Protein AF-A0A7S3E8A4-F1 (afdb_monomer_lite)

Secondary structure (DSSP, 8-state):
-HHHHHHHHT---PPPPSS-----TT------B-TTS-BHHHHHHHTTS--PPS---HHHHHHHHHHHHHHS--EEETTTTEEE---GGGS-GGGSPPTT--S--------PPTT---------S--SEEEEEE-TTS-EEEEETTSEEEEEETTEE-SS-SEE-GGGB--STT-SEEEEE--TTTTTS-EEEEEEEE-----GGGTTS--EEEEEEEEBPTTSSSB-TT--EEEE----SS-GGGG-TT-S--B-TTSS--EEEEEE-TTS-EEEEE-----SS--GGGGGGG-SS--TTEEEEE-TTSPBPTTSTT--S-TTSTGGGEEEE--S-----EE-TT-TT-EE-

Organism: NCBI:txid101924

pLDDT: mean 74.3, std 26.58, range [22.95, 98.81]

Sequence (353 aa):
RLHSLVHSAGVYLEEPEHDRIQHHPRGCLRRAYDRTGEPLAHRLIQEGLCFPTEEETDEDILKMHQMAKDQGRGCFHRETDQMIWETTTDMPESDRPSLENRAERPVLSPTWPTGFRTERWVLEPINRPVDFLFLPDGTLIVAENYGVVHSVANRRLRDAAFMDVSLMINTFHDRGLMSIAIPPDYSENPWVYFFLVFEHDTRPAAYEGEKSSRVMKVRIAPNGLHEQVGTRTTILGSLNGPGCDAFGPDSDCIGAEGKSHVGGALTFRSDGTMYVSVGDGAIAIISPVALRSQQFGVYNGKILLIDQEGRGLPTNPWFNGDVNSRNSKMYALGVRNVFKLKVNPDNEDHVYA

Foldseek 3Di:
DCQVVCVVQVHDDDDDDDDDPDDDPDPDPFWDAGPVRHTPVVVCVVLVNDDDDDDDDPVRVVVVSVVCVVVVDFTDDVVVRDTDDDDPVPDDPVPDDDPPPPPDPDPPDDDDDPPDDDDDQPAPPDGQWQEWDADPVRWIWTAHQLAFIWTADPSYTDPDTQEGPNVFAQNQAPFGWQYKDAFPCCVVFVKIKTKGWTDPDPDPVCSQAKTWMFIWIFHGDPVSRHTDPPRIDTLAAPDTDRFPVVVPFLDRTQILGQSDQQAFAWDYDNVQKIKTAGALNHHPDDDPSNCCLVDARYRHQFTFIAHPSNFADPPAPQCDPGRSGRSSGGNGGDHHHHRYKDQDPVHNNDIDD

Radius of gyration: 24.72 Å; chains: 1; bounding box: 54×73×47 Å

InterPro domains:
  IPR011041 Soluble quinoprotein glucose/sorbosone dehydrogenase, beta-propeller domain superfamily [SSF50952] (109-348)
  IPR011042 Six-bladed beta-propeller, TolB-like [G3DSA:2.120.10.30] (108-353)
  IPR012938 Glucose/Sorbosone dehydrogenase [PF07995] (127-347)

Structure (mmCIF, N/CA/C/O backbone):
data_AF-A0A7S3E8A4-F1
#
_entry.id   AF-A0A7S3E8A4-F1
#
loop_
_atom_site.group_PDB
_atom_site.id
_atom_site.type_symbol
_atom_site.label_atom_id
_atom_site.label_alt_id
_atom_site.label_comp_id
_atom_site.label_asym_id
_atom_site.label_entity_id
_atom_site.label_seq_id
_atom_site.pdbx_PDB_ins_code
_atom_site.Cartn_x
_atom_site.Cartn_y
_atom_site.Cartn_z
_atom_site.occupancy
_atom_site.B_iso_or_equiv
_atom_site.auth_seq_id
_atom_site.auth_comp_id
_atom_site.auth_asym_id
_atom_site.auth_atom_id
_atom_site.pdbx_PDB_model_num
ATOM 1 N N . ARG A 1 1 ? -19.097 24.027 1.706 1.00 34.59 1 ARG A N 1
ATOM 2 C CA . ARG A 1 1 ? -18.076 24.121 2.790 1.00 34.59 1 ARG A CA 1
ATOM 3 C C . ARG A 1 1 ? -17.264 25.414 2.700 1.00 34.59 1 ARG A C 1
ATOM 5 O O . ARG A 1 1 ? -17.143 26.062 3.729 1.00 34.59 1 ARG A O 1
ATOM 12 N N . LEU A 1 2 ? -16.813 25.847 1.509 1.00 29.52 2 LEU A N 1
ATOM 13 C CA . LEU A 1 2 ? -16.232 27.190 1.311 1.00 29.52 2 LEU A CA 1
ATOM 14 C C . LEU A 1 2 ? -17.147 28.299 1.873 1.00 29.52 2 LEU A C 1
ATOM 16 O O . LEU A 1 2 ? -16.728 29.076 2.719 1.00 29.52 2 LEU A O 1
ATOM 20 N N . HIS A 1 3 ? -18.434 28.274 1.518 1.00 28.67 3 HIS A N 1
ATOM 21 C CA . HIS A 1 3 ? -19.424 29.289 1.905 1.00 28.67 3 HIS A CA 1
ATOM 22 C C . HIS A 1 3 ? -19.640 29.465 3.429 1.00 28.67 3 HIS A C 1
ATOM 24 O O . HIS A 1 3 ? -19.993 30.555 3.870 1.00 28.67 3 HIS A O 1
ATOM 30 N N . SER A 1 4 ? -19.423 28.433 4.262 1.00 32.09 4 SER A N 1
ATOM 31 C CA . SER A 1 4 ? -19.607 28.543 5.725 1.00 32.09 4 SER A CA 1
ATOM 32 C C . SER A 1 4 ? -18.357 29.047 6.452 1.00 32.09 4 SER A C 1
ATOM 34 O O . SER A 1 4 ? -18.481 29.781 7.426 1.00 32.09 4 SER A O 1
ATOM 36 N N . LEU A 1 5 ? -17.163 28.692 5.963 1.00 33.72 5 LEU A N 1
ATOM 37 C CA . LEU A 1 5 ? -15.871 29.183 6.471 1.00 33.72 5 LEU A CA 1
ATOM 38 C C . LEU A 1 5 ? -15.648 30.663 6.120 1.00 33.72 5 LEU A C 1
ATOM 40 O O . LEU A 1 5 ? -15.172 31.450 6.940 1.00 33.72 5 LEU A O 1
ATOM 44 N N . VAL A 1 6 ? -16.077 31.045 4.920 1.00 31.77 6 VAL A N 1
ATOM 45 C CA . VAL A 1 6 ? -16.007 32.404 4.368 1.00 31.77 6 VAL A CA 1
ATOM 46 C C . VAL A 1 6 ? -16.882 33.382 5.184 1.00 31.77 6 VAL A C 1
ATOM 48 O O . VAL A 1 6 ? -16.425 34.469 5.543 1.00 31.77 6 VAL A O 1
ATOM 51 N N . HIS A 1 7 ? -18.051 32.938 5.668 1.00 29.55 7 HIS A N 1
ATOM 52 C CA . HIS A 1 7 ? -18.929 33.725 6.550 1.00 29.55 7 HIS A CA 1
ATOM 53 C C . HIS A 1 7 ? -18.380 33.971 7.968 1.00 29.55 7 HIS A C 1
ATOM 55 O O . HIS A 1 7 ? -18.580 35.060 8.507 1.00 29.55 7 HIS A O 1
ATOM 61 N N . SER A 1 8 ? -17.677 33.010 8.583 1.00 33.22 8 SER A N 1
ATOM 62 C CA . SER A 1 8 ? -17.064 33.210 9.912 1.00 33.22 8 SER A CA 1
ATOM 63 C C . SER A 1 8 ? -15.865 34.166 9.891 1.00 33.22 8 SER A C 1
ATOM 65 O O . SER A 1 8 ? -15.548 34.774 10.911 1.00 33.22 8 SER A O 1
ATOM 67 N N . ALA A 1 9 ? -15.224 34.327 8.728 1.00 31.48 9 ALA A N 1
ATOM 68 C CA . ALA A 1 9 ? -14.094 35.233 8.516 1.00 31.48 9 ALA A CA 1
ATOM 69 C C . ALA A 1 9 ? -14.509 36.628 7.994 1.00 31.48 9 ALA A C 1
ATOM 71 O O . ALA A 1 9 ? -13.689 37.546 7.990 1.00 31.48 9 ALA A O 1
ATOM 72 N N . GLY A 1 10 ? -15.778 36.818 7.605 1.00 26.55 10 GLY A N 1
ATOM 73 C CA . GLY A 1 10 ? -16.309 38.094 7.109 1.00 26.55 10 GLY A CA 1
ATOM 74 C C . GLY A 1 10 ? -15.981 38.412 5.644 1.00 26.55 10 GLY A C 1
ATOM 75 O O . GLY A 1 10 ? -15.963 39.584 5.281 1.00 26.55 10 GLY A O 1
ATOM 76 N N . VAL A 1 11 ? -15.724 37.396 4.817 1.00 30.17 11 VAL A N 1
ATOM 77 C CA . VAL A 1 11 ? -15.456 37.516 3.369 1.00 30.17 11 VAL A CA 1
ATOM 78 C C . VAL A 1 11 ? -16.615 36.843 2.606 1.00 30.17 11 VAL A C 1
ATOM 80 O O . VAL A 1 11 ? -17.343 36.068 3.216 1.00 30.17 11 VAL A O 1
ATOM 83 N N . TYR A 1 12 ? -16.840 37.136 1.319 1.00 26.16 12 TYR A N 1
ATOM 84 C CA . TYR A 1 12 ? -17.895 36.530 0.476 1.00 26.16 12 TYR A CA 1
ATOM 85 C C . TYR A 1 12 ? -17.320 36.074 -0.875 1.00 26.16 12 TYR A C 1
ATOM 87 O O . TYR A 1 12 ? -16.465 36.766 -1.419 1.00 26.16 12 TYR A O 1
ATOM 95 N N . LEU A 1 13 ? -17.793 34.942 -1.415 1.00 28.89 13 LEU A N 1
ATOM 96 C CA . LEU A 1 13 ? -17.504 34.456 -2.776 1.00 28.89 13 LEU A CA 1
ATOM 97 C C . LEU A 1 13 ? -18.782 33.845 -3.384 1.00 28.89 13 LEU A C 1
ATOM 99 O O . LEU A 1 13 ? -19.400 33.006 -2.733 1.00 28.89 13 LEU A O 1
ATOM 103 N N . GLU A 1 14 ? -19.170 34.265 -4.594 1.00 27.41 14 GLU A N 1
ATOM 104 C CA . GLU A 1 14 ? -20.304 33.715 -5.365 1.00 27.41 14 GLU A CA 1
ATOM 105 C C . GLU A 1 14 ? -19.984 32.324 -5.956 1.00 27.41 14 GLU A C 1
ATOM 107 O O . GLU A 1 14 ? -18.872 32.085 -6.429 1.00 27.41 14 GLU A O 1
ATOM 112 N N . GLU A 1 15 ? -20.961 31.409 -5.961 1.00 26.56 15 GLU A N 1
ATOM 113 C CA . GLU A 1 15 ? -20.897 30.133 -6.700 1.00 26.56 15 GLU A CA 1
ATOM 114 C C . GLU A 1 15 ? -21.491 30.285 -8.115 1.00 26.56 15 GLU A C 1
ATOM 116 O O . GLU A 1 15 ? -22.560 30.886 -8.240 1.00 26.56 15 GLU A O 1
ATOM 121 N N . PRO A 1 16 ? -20.914 29.663 -9.167 1.00 30.67 16 PRO A N 1
ATOM 122 C CA . PRO A 1 16 ? -21.619 29.448 -10.423 1.00 30.67 16 PRO A CA 1
ATOM 123 C C . PRO A 1 16 ? -22.129 28.007 -10.578 1.00 30.67 16 PRO A C 1
ATOM 125 O O . PRO A 1 16 ? -21.447 27.027 -10.272 1.00 30.67 16 PRO A O 1
ATOM 128 N N . GLU A 1 17 ? -23.347 27.910 -11.109 1.00 25.38 17 GLU A N 1
ATOM 129 C CA . GLU A 1 17 ? -23.959 26.694 -11.640 1.00 25.38 17 GLU A CA 1
ATOM 130 C C . GLU A 1 17 ? -23.203 26.147 -12.871 1.00 25.38 17 GLU A C 1
ATOM 132 O O . GLU A 1 17 ? -22.365 26.815 -13.473 1.00 25.38 17 GLU A O 1
ATOM 137 N N . HIS A 1 18 ? -23.511 24.890 -13.198 1.00 27.52 18 HIS A N 1
ATOM 138 C CA . HIS A 1 18 ? -22.941 24.030 -14.236 1.00 27.52 18 HIS A CA 1
ATOM 139 C C . HIS A 1 18 ? -22.553 24.706 -15.569 1.00 27.52 18 HIS A C 1
ATOM 141 O O . HIS A 1 18 ? -23.247 25.574 -16.086 1.00 27.52 18 HIS A O 1
ATOM 147 N N . ASP A 1 19 ? -21.493 24.154 -16.171 1.00 27.53 19 ASP A N 1
ATOM 148 C CA . ASP A 1 19 ? -21.112 24.274 -17.582 1.00 27.53 19 ASP A CA 1
ATOM 149 C C . ASP A 1 19 ? -20.857 25.688 -18.118 1.00 27.53 19 ASP A C 1
ATOM 151 O O . ASP A 1 19 ? -21.665 26.264 -18.844 1.00 27.53 19 ASP A O 1
ATOM 155 N N . ARG A 1 20 ? -19.642 26.188 -17.845 1.00 23.17 20 ARG A N 1
ATOM 156 C CA . ARG A 1 20 ? -18.720 26.860 -18.790 1.00 23.17 20 ARG A CA 1
ATOM 157 C C . ARG A 1 20 ? -17.616 27.559 -17.995 1.00 23.17 20 ARG A C 1
ATOM 159 O O . ARG A 1 20 ? -17.754 28.713 -17.609 1.00 23.17 20 ARG A O 1
ATOM 166 N N . ILE A 1 21 ? -16.455 26.915 -17.865 1.00 27.78 21 ILE A N 1
ATOM 167 C CA . ILE A 1 21 ? -15.201 27.675 -17.779 1.00 27.78 21 ILE A CA 1
ATOM 168 C C . ILE A 1 21 ? -14.943 28.191 -19.200 1.00 27.78 21 ILE A C 1
ATOM 170 O O . ILE A 1 21 ? -14.229 27.578 -19.990 1.00 27.78 21 ILE A O 1
ATOM 174 N N . GLN A 1 22 ? -15.636 29.266 -19.579 1.00 22.95 22 GLN A N 1
ATOM 175 C CA . GLN A 1 22 ? -15.267 30.047 -20.752 1.00 22.95 22 GLN A CA 1
ATOM 176 C C . GLN A 1 22 ? -14.189 31.040 -20.332 1.00 22.95 22 GLN A C 1
ATOM 178 O O . GLN A 1 22 ? -14.371 31.835 -19.415 1.00 22.95 22 GLN A O 1
ATOM 183 N N . HIS A 1 23 ? -13.055 30.963 -21.020 1.00 32.31 23 HIS A N 1
ATOM 184 C CA . HIS A 1 23 ? -11.969 31.927 -20.961 1.00 32.31 23 HIS A CA 1
ATOM 185 C C . HIS A 1 23 ? -12.477 33.385 -21.022 1.00 32.31 23 HIS A C 1
ATOM 187 O O . HIS A 1 23 ? -12.986 33.818 -22.054 1.00 32.31 23 HIS A O 1
ATOM 193 N N . HIS A 1 24 ? -12.262 34.154 -19.946 1.00 26.47 24 HIS A N 1
ATOM 194 C CA . HIS A 1 24 ? -12.104 35.616 -19.961 1.00 26.47 24 HIS A CA 1
ATOM 195 C C . HIS A 1 24 ? -11.109 36.027 -18.839 1.00 26.47 24 HIS A C 1
ATOM 197 O O . HIS A 1 24 ? -11.116 35.416 -17.769 1.00 26.4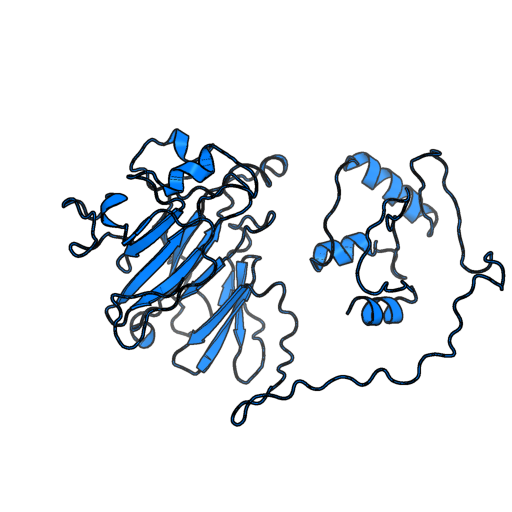7 24 HIS A O 1
ATOM 203 N N . PRO A 1 25 ? -10.184 36.988 -19.057 1.00 27.17 25 PRO A N 1
ATOM 204 C CA . PRO A 1 25 ? -8.767 36.791 -18.721 1.00 27.17 25 PRO A CA 1
ATOM 205 C C . PRO A 1 25 ? -8.289 37.049 -17.285 1.00 27.17 25 PRO A C 1
ATOM 207 O O . PRO A 1 25 ? -7.079 37.056 -17.093 1.00 27.17 25 PRO A O 1
ATOM 210 N N . ARG A 1 26 ? -9.135 37.282 -16.274 1.00 28.42 26 ARG A N 1
ATOM 211 C CA . ARG A 1 26 ? -8.633 37.535 -14.897 1.00 28.42 26 ARG A CA 1
ATOM 212 C C . ARG A 1 26 ? -9.480 36.928 -13.774 1.00 28.42 26 ARG A C 1
ATOM 214 O O . ARG A 1 26 ? -9.571 37.481 -12.685 1.00 28.42 26 ARG A O 1
ATOM 221 N N . GLY A 1 27 ? -10.051 35.750 -14.011 1.00 28.20 27 GLY A N 1
ATOM 222 C CA . GLY A 1 27 ? -10.676 34.918 -12.977 1.00 28.20 27 GLY A CA 1
ATOM 223 C C . GLY A 1 27 ? -9.668 34.167 -12.095 1.00 28.20 27 GLY A C 1
ATOM 224 O O . GLY A 1 27 ? -9.696 32.941 -12.061 1.00 28.20 27 GLY A O 1
ATOM 225 N N . CYS A 1 28 ? -8.794 34.885 -11.381 1.00 27.52 28 CYS A N 1
ATOM 226 C CA . CYS A 1 28 ? -7.945 34.319 -10.325 1.00 27.52 28 CYS A CA 1
ATOM 227 C C . CYS A 1 28 ? -8.215 35.044 -9.001 1.00 27.52 28 CYS A C 1
ATOM 229 O O . CYS A 1 28 ? -8.093 36.265 -8.931 1.00 27.52 28 CYS A O 1
ATOM 231 N N . LEU A 1 29 ? -8.515 34.302 -7.931 1.00 31.83 29 LEU A N 1
ATOM 232 C CA . LEU A 1 29 ? -8.553 34.847 -6.570 1.00 31.83 29 LEU A CA 1
ATOM 233 C C . LEU A 1 29 ? -7.125 35.213 -6.151 1.00 31.83 29 LEU A C 1
ATOM 235 O O . LEU A 1 29 ? -6.352 34.357 -5.721 1.00 31.83 29 LEU A O 1
ATOM 239 N N . ARG A 1 30 ? -6.737 36.481 -6.293 1.00 31.95 30 ARG A N 1
ATOM 240 C CA . ARG A 1 30 ? -5.439 36.952 -5.800 1.00 31.95 30 ARG A CA 1
ATOM 241 C C . ARG A 1 30 ? -5.596 37.566 -4.409 1.00 31.95 30 ARG A C 1
ATOM 243 O O . ARG A 1 30 ? -5.931 38.730 -4.269 1.00 31.95 30 ARG A O 1
ATOM 250 N N . ARG A 1 31 ? -5.278 36.724 -3.414 1.00 43.84 31 ARG A N 1
ATOM 251 C CA . ARG A 1 31 ? -4.886 37.028 -2.020 1.00 43.84 31 ARG A CA 1
ATOM 252 C C . ARG A 1 31 ? -5.958 37.708 -1.145 1.00 43.84 31 ARG A C 1
ATOM 254 O O . ARG A 1 31 ? -6.062 38.923 -1.088 1.00 43.84 31 ARG A O 1
ATOM 261 N N . ALA A 1 32 ? -6.682 36.891 -0.375 1.00 37.12 32 ALA A N 1
ATO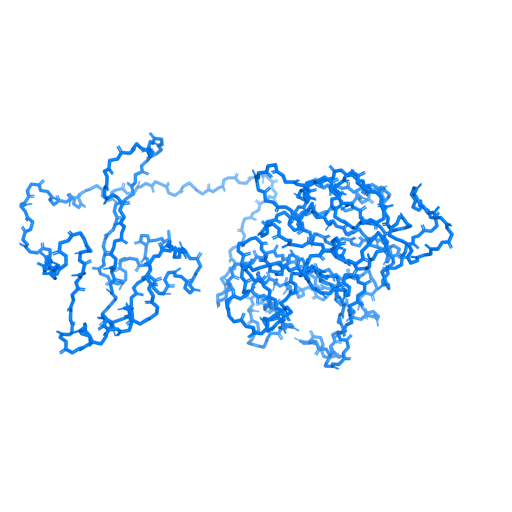M 262 C CA . ALA A 1 32 ? -7.489 37.319 0.773 1.00 37.12 32 ALA A CA 1
ATOM 263 C C . ALA A 1 32 ? -6.758 36.980 2.086 1.00 37.12 32 ALA A C 1
ATOM 265 O O . ALA A 1 32 ? -6.058 35.970 2.145 1.00 37.12 32 ALA A O 1
ATOM 266 N N . TYR A 1 33 ? -6.937 37.790 3.131 1.00 42.62 33 TYR A N 1
ATOM 267 C CA . TYR A 1 33 ? -6.340 37.609 4.463 1.00 42.62 33 TYR A CA 1
ATOM 268 C C . TYR A 1 33 ? -7.446 37.601 5.520 1.00 42.62 33 TYR A C 1
ATOM 270 O O . TYR A 1 33 ? -8.473 38.260 5.340 1.00 42.62 33 TYR A O 1
ATOM 278 N N . ASP A 1 34 ? -7.262 36.860 6.611 1.00 39.16 34 ASP A N 1
ATOM 279 C CA . ASP A 1 34 ? -8.205 36.897 7.728 1.00 39.16 34 ASP A CA 1
ATOM 280 C C . ASP A 1 34 ? -7.895 38.031 8.727 1.00 39.16 34 ASP A C 1
ATOM 282 O O . ASP A 1 34 ? -6.899 38.750 8.618 1.00 39.16 34 ASP A O 1
ATOM 286 N N . ARG A 1 35 ? -8.773 38.219 9.721 1.00 34.44 35 ARG A N 1
ATOM 287 C CA . ARG A 1 35 ? -8.666 39.301 10.721 1.00 34.44 35 ARG A CA 1
ATOM 288 C C . ARG A 1 35 ? -7.433 39.203 11.628 1.00 34.44 35 ARG A C 1
ATOM 290 O O . ARG A 1 35 ? -7.172 40.148 12.367 1.00 34.44 35 ARG A O 1
ATOM 297 N N . THR A 1 36 ? -6.715 38.082 11.599 1.00 38.38 36 THR A N 1
ATOM 298 C CA . THR A 1 36 ? -5.471 37.870 12.351 1.00 38.38 36 THR A CA 1
ATOM 299 C C . THR A 1 36 ? -4.224 38.159 11.513 1.00 38.38 36 THR A C 1
ATOM 301 O O . THR A 1 36 ? -3.117 38.137 12.041 1.00 38.38 36 THR A O 1
ATOM 304 N N . GLY A 1 37 ? -4.407 38.510 10.234 1.00 36.38 37 GLY A N 1
ATOM 305 C CA . GLY A 1 37 ? -3.331 38.844 9.303 1.00 36.38 37 GLY A CA 1
ATOM 306 C C . GLY A 1 37 ? -2.757 37.637 8.561 1.00 36.38 37 GLY A C 1
ATOM 307 O O . GLY A 1 37 ? -1.808 37.802 7.798 1.00 36.38 37 GLY A O 1
ATOM 308 N N . GLU A 1 38 ? -3.330 36.445 8.741 1.00 42.84 38 GLU A N 1
ATOM 309 C CA . GLU A 1 38 ? -2.898 35.234 8.042 1.00 42.84 38 GLU A CA 1
ATOM 310 C C . GLU A 1 38 ? -3.500 35.169 6.626 1.00 42.84 38 GLU A C 1
ATOM 312 O O . GLU A 1 38 ? -4.701 35.429 6.452 1.00 42.84 38 GLU A O 1
ATOM 317 N N . PRO A 1 39 ? -2.713 34.826 5.584 1.00 45.50 39 PRO A N 1
ATOM 318 C CA . PRO A 1 39 ? -3.240 34.687 4.235 1.00 45.50 39 PRO A CA 1
ATOM 319 C C . PRO A 1 39 ? -4.225 33.519 4.176 1.00 45.50 39 PRO A C 1
ATOM 321 O O . PRO A 1 39 ? -3.881 32.373 4.471 1.00 45.50 39 PRO A O 1
ATOM 324 N N . LEU A 1 40 ? -5.442 33.784 3.702 1.00 46.03 40 LEU A N 1
ATOM 325 C CA . LEU A 1 40 ? -6.471 32.768 3.496 1.00 46.03 40 LEU A CA 1
ATOM 326 C C . LEU A 1 40 ? -5.962 31.677 2.547 1.00 46.03 40 LEU A C 1
ATOM 328 O O . LEU A 1 40 ? -6.253 30.513 2.761 1.00 46.03 40 LEU A O 1
ATOM 332 N N . ALA A 1 41 ? -5.128 32.030 1.564 1.00 43.00 41 ALA A N 1
ATOM 333 C CA . ALA A 1 41 ? -4.460 31.067 0.689 1.00 43.00 41 ALA A CA 1
ATOM 334 C C . ALA A 1 41 ? -3.546 30.098 1.458 1.00 43.00 41 ALA A C 1
ATOM 336 O O . ALA A 1 41 ? -3.545 28.911 1.161 1.00 43.00 41 ALA A O 1
ATOM 337 N N . HIS A 1 42 ? -2.821 30.569 2.476 1.00 44.28 42 HIS A N 1
ATOM 338 C CA . HIS A 1 42 ? -1.921 29.734 3.273 1.00 44.28 42 HIS A CA 1
ATOM 339 C C . HIS A 1 42 ? -2.714 28.735 4.121 1.00 44.28 42 HIS A C 1
ATOM 341 O O . HIS A 1 42 ? -2.399 27.547 4.132 1.00 44.28 42 HIS A O 1
ATOM 347 N N . ARG A 1 43 ? -3.811 29.189 4.743 1.00 46.47 43 ARG A N 1
ATOM 348 C CA . ARG A 1 43 ? -4.742 28.286 5.431 1.00 46.47 43 ARG A CA 1
ATOM 349 C C . ARG A 1 43 ? -5.441 27.328 4.477 1.00 46.47 43 ARG A C 1
ATOM 351 O O . ARG A 1 43 ? -5.526 26.149 4.769 1.00 46.47 43 ARG A O 1
ATOM 358 N N . LEU A 1 44 ? -5.905 27.793 3.322 1.00 40.44 44 LEU A N 1
ATOM 359 C CA . LEU A 1 44 ? -6.558 26.935 2.332 1.00 40.44 44 LEU A CA 1
ATOM 360 C C . LEU A 1 44 ? -5.592 25.902 1.732 1.00 40.44 44 LEU A C 1
ATOM 362 O O . LEU A 1 44 ? -6.032 24.807 1.403 1.00 40.44 44 LEU A O 1
ATOM 366 N N . ILE A 1 45 ? -4.296 26.209 1.631 1.00 41.47 45 ILE A N 1
ATOM 367 C CA . ILE A 1 45 ? -3.249 25.256 1.232 1.00 41.47 45 ILE A CA 1
ATOM 368 C C . ILE A 1 45 ? -2.952 24.259 2.366 1.00 41.47 45 ILE A C 1
ATOM 370 O O . ILE A 1 45 ? -2.903 23.060 2.108 1.00 41.47 45 ILE A O 1
ATOM 374 N N . GLN A 1 46 ? -2.824 24.712 3.621 1.00 42.62 46 GLN A N 1
ATOM 375 C CA . GLN A 1 46 ? -2.626 23.826 4.784 1.00 42.62 46 GLN A CA 1
ATOM 376 C C . GLN A 1 46 ? -3.810 22.874 5.013 1.00 42.62 46 GLN A C 1
ATOM 378 O O . GLN A 1 46 ? -3.620 21.711 5.355 1.00 42.62 46 GLN A O 1
ATOM 383 N N . GLU A 1 47 ? -5.027 23.353 4.767 1.00 41.81 47 GLU A N 1
ATOM 384 C CA . GLU A 1 47 ? -6.269 22.578 4.857 1.00 41.81 47 GLU A CA 1
ATOM 385 C C . GLU A 1 47 ? -6.544 21.764 3.570 1.00 41.81 47 GLU A C 1
ATOM 387 O O . GLU A 1 47 ? -7.572 21.096 3.459 1.00 41.81 47 GLU A O 1
ATOM 392 N N . GLY A 1 48 ? -5.643 21.813 2.575 1.00 31.64 48 GLY A N 1
ATOM 393 C CA . GLY A 1 48 ? -5.695 20.996 1.355 1.00 31.64 48 GLY A CA 1
ATOM 394 C C . GLY A 1 48 ? -6.813 21.359 0.371 1.00 31.64 48 GLY A C 1
ATOM 395 O O . GLY A 1 48 ? -7.203 20.540 -0.460 1.00 31.64 48 GLY A O 1
ATOM 396 N N . LEU A 1 49 ? -7.356 22.570 0.474 1.00 34.97 49 LEU A N 1
ATOM 397 C CA . LEU A 1 49 ? -8.488 23.066 -0.311 1.00 34.97 49 LEU A CA 1
ATOM 398 C C . LEU A 1 49 ? -8.059 23.832 -1.573 1.00 34.97 49 LEU A C 1
ATOM 400 O O . LEU A 1 49 ? -8.897 24.056 -2.447 1.00 34.97 49 LEU A O 1
ATOM 404 N N . CYS A 1 50 ? -6.786 24.231 -1.683 1.00 32.72 50 CYS A N 1
ATOM 405 C CA . CYS A 1 50 ? -6.183 24.867 -2.863 1.00 32.72 50 CYS A CA 1
ATOM 406 C C . CYS A 1 50 ? -4.705 24.446 -3.028 1.00 32.72 50 CYS A C 1
ATOM 408 O O . CYS A 1 50 ? -4.074 24.031 -2.059 1.00 32.72 50 CYS A O 1
ATOM 410 N N . PHE A 1 51 ? -4.138 24.617 -4.230 1.00 30.94 51 PHE A N 1
ATOM 411 C CA . PHE A 1 51 ? -2.717 24.374 -4.536 1.00 30.94 51 PHE A CA 1
ATOM 412 C C . PHE A 1 51 ? -2.068 25.637 -5.129 1.00 30.94 51 PHE A C 1
ATOM 414 O O . PHE A 1 51 ? -2.751 26.364 -5.858 1.00 30.94 51 PHE A O 1
ATOM 421 N N . PRO A 1 52 ? -0.783 25.926 -4.842 1.00 32.91 52 PRO A N 1
ATOM 422 C CA . PRO A 1 52 ? -0.098 27.063 -5.444 1.00 32.91 52 PRO A CA 1
ATOM 423 C C . PRO A 1 52 ? 0.137 26.814 -6.939 1.00 32.91 52 PRO A C 1
ATOM 425 O O . PRO A 1 52 ? 0.591 25.746 -7.340 1.00 32.91 52 PRO A O 1
ATOM 428 N N . THR A 1 53 ? -0.167 27.809 -7.768 1.00 34.19 53 THR A N 1
ATOM 429 C CA . THR A 1 53 ? 0.234 27.837 -9.179 1.00 34.19 53 THR A CA 1
ATOM 430 C C . THR A 1 53 ? 1.537 28.628 -9.267 1.00 34.19 53 THR A C 1
ATOM 432 O O . THR A 1 53 ? 1.549 29.789 -8.859 1.00 34.19 53 THR A O 1
ATOM 435 N N . GLU A 1 54 ? 2.619 27.993 -9.716 1.00 34.53 54 GLU A N 1
ATOM 436 C CA . GLU A 1 54 ? 3.986 28.540 -9.761 1.00 34.53 54 GLU A CA 1
ATOM 437 C C . GLU A 1 54 ? 4.085 29.963 -10.343 1.00 34.53 54 GLU A C 1
ATOM 439 O O . GLU A 1 54 ? 3.377 30.271 -11.299 1.00 34.53 54 GLU A O 1
ATOM 444 N N . GLU A 1 55 ? 4.984 30.788 -9.771 1.00 37.59 55 GLU A N 1
ATOM 445 C CA . GLU A 1 55 ? 5.823 31.815 -10.446 1.00 37.59 55 GLU A CA 1
ATOM 446 C C . GLU A 1 55 ? 6.491 32.844 -9.496 1.00 37.59 55 GLU A C 1
ATOM 448 O O . GLU A 1 55 ? 7.059 33.833 -9.958 1.00 37.59 55 GLU A O 1
ATOM 453 N N . GLU A 1 56 ? 6.449 32.675 -8.176 1.00 42.97 56 GLU A N 1
ATOM 454 C CA . GLU A 1 56 ? 7.016 33.661 -7.240 1.00 42.97 56 GLU A CA 1
ATOM 455 C C . GLU A 1 56 ? 8.117 33.011 -6.398 1.00 42.97 56 GLU A C 1
ATOM 457 O O . GLU A 1 56 ? 7.930 31.909 -5.883 1.00 42.97 56 GLU A O 1
ATOM 462 N N . THR A 1 57 ? 9.282 33.661 -6.289 1.00 42.09 57 THR A N 1
ATOM 463 C CA . THR A 1 57 ? 10.376 33.149 -5.452 1.00 42.09 57 THR A CA 1
ATOM 464 C C . THR A 1 57 ? 10.071 33.395 -3.974 1.00 42.09 57 THR A C 1
ATOM 466 O O . THR A 1 57 ? 9.399 34.369 -3.622 1.00 42.09 57 THR A O 1
ATOM 469 N N . ASP A 1 58 ? 10.594 32.547 -3.086 1.00 44.00 58 ASP A N 1
ATOM 470 C CA . ASP A 1 58 ? 10.417 32.704 -1.634 1.00 44.00 58 ASP A CA 1
ATOM 471 C C . ASP A 1 58 ? 10.881 34.088 -1.128 1.00 44.00 58 ASP A C 1
ATOM 473 O O . ASP A 1 58 ? 10.322 34.628 -0.172 1.00 44.00 58 ASP A O 1
ATOM 477 N N . GLU A 1 59 ? 11.862 34.707 -1.794 1.00 42.91 59 GLU A N 1
ATOM 478 C CA . GLU A 1 59 ? 12.372 36.041 -1.455 1.00 42.91 59 GLU A CA 1
ATOM 479 C C . GLU A 1 59 ? 11.369 37.163 -1.786 1.00 42.91 59 GLU A C 1
ATOM 481 O O . GLU A 1 59 ? 11.202 38.106 -1.002 1.00 42.91 59 GLU A O 1
ATOM 486 N N . ASP A 1 60 ? 10.644 37.037 -2.901 1.00 43.53 60 ASP A N 1
ATOM 487 C CA . ASP A 1 60 ? 9.590 37.977 -3.298 1.00 43.53 60 ASP A CA 1
ATOM 488 C C . ASP A 1 60 ?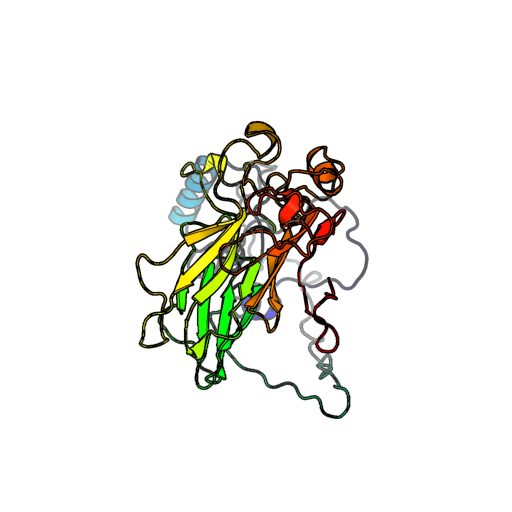 8.388 37.877 -2.350 1.00 43.53 60 ASP A C 1
ATOM 490 O O . ASP A 1 60 ? 7.852 38.890 -1.888 1.00 43.53 60 ASP A O 1
ATOM 494 N N . ILE A 1 61 ? 8.026 36.649 -1.968 1.00 46.28 61 ILE A N 1
ATOM 495 C CA . ILE A 1 61 ? 6.960 36.368 -1.000 1.00 46.28 61 ILE A CA 1
ATOM 496 C C . ILE A 1 61 ? 7.298 36.984 0.367 1.00 46.28 61 ILE A C 1
ATOM 498 O O . ILE A 1 61 ? 6.445 37.638 0.975 1.00 46.28 61 ILE A O 1
ATOM 502 N N . LEU A 1 62 ? 8.545 36.850 0.837 1.00 45.41 62 LEU A N 1
ATOM 503 C CA . LEU A 1 62 ? 8.980 37.419 2.116 1.00 45.41 62 LEU A CA 1
ATOM 504 C C . LEU A 1 62 ? 9.012 38.957 2.125 1.00 45.41 62 LEU A C 1
ATOM 506 O O . LEU A 1 62 ? 8.600 39.560 3.119 1.00 45.41 62 LEU A O 1
ATOM 510 N N . LYS A 1 63 ? 9.454 39.611 1.042 1.00 45.75 63 LYS A N 1
ATOM 511 C CA . LYS A 1 63 ? 9.438 41.086 0.939 1.00 45.75 63 LYS A CA 1
ATOM 512 C C . LYS A 1 63 ? 8.018 41.646 0.983 1.00 45.75 63 LYS A C 1
ATOM 514 O O . LYS A 1 63 ? 7.751 42.592 1.724 1.00 45.75 63 LYS A O 1
ATOM 519 N N . MET A 1 64 ? 7.093 41.034 0.245 1.00 43.91 64 MET A N 1
ATOM 520 C CA . MET A 1 64 ? 5.687 41.451 0.223 1.00 43.91 64 MET A CA 1
ATOM 521 C C . MET A 1 64 ? 4.990 41.198 1.568 1.00 43.91 64 MET A C 1
ATOM 523 O O . MET A 1 64 ? 4.173 42.011 2.002 1.00 43.91 64 MET A O 1
ATOM 527 N N . HIS A 1 65 ? 5.357 40.112 2.260 1.00 43.72 65 HIS A N 1
ATOM 528 C CA . HIS A 1 65 ? 4.902 39.799 3.619 1.00 43.72 65 HIS A CA 1
ATOM 529 C C . HIS A 1 65 ? 5.355 40.844 4.643 1.00 43.72 65 HIS A C 1
ATOM 531 O O . HIS A 1 65 ? 4.558 41.282 5.472 1.00 43.72 65 HIS A O 1
ATOM 537 N N . GLN A 1 66 ? 6.615 41.284 4.573 1.00 42.88 66 GLN A N 1
ATOM 538 C CA . GLN A 1 66 ? 7.151 42.287 5.495 1.00 42.88 66 GLN A CA 1
ATOM 539 C C . GLN A 1 66 ? 6.497 43.663 5.288 1.00 42.88 66 GLN A C 1
ATOM 541 O O . GLN A 1 66 ? 6.104 44.307 6.256 1.00 42.88 66 GLN A O 1
ATOM 546 N N . MET A 1 67 ? 6.275 44.078 4.037 1.00 42.09 67 MET A N 1
ATOM 547 C CA . MET A 1 67 ? 5.623 45.359 3.731 1.00 42.09 67 MET A CA 1
ATOM 548 C C . MET A 1 67 ? 4.148 45.401 4.162 1.00 42.09 67 MET A C 1
ATOM 550 O O . MET A 1 67 ? 3.681 46.425 4.662 1.00 42.09 67 MET A O 1
ATOM 554 N N . ALA A 1 68 ? 3.413 44.293 4.015 1.00 39.16 68 ALA A N 1
ATOM 555 C CA . ALA A 1 68 ? 2.032 44.191 4.487 1.00 39.16 68 ALA A CA 1
ATOM 556 C C . ALA A 1 68 ? 1.942 44.183 6.025 1.00 39.16 68 ALA A C 1
ATOM 558 O O . ALA A 1 68 ? 1.017 44.773 6.588 1.00 39.16 68 ALA A O 1
ATOM 559 N N . LYS A 1 69 ? 2.919 43.573 6.715 1.00 38.34 69 LYS A N 1
ATOM 560 C CA . LYS A 1 69 ? 3.033 43.610 8.184 1.00 38.34 69 LYS A CA 1
ATOM 561 C C . LYS A 1 69 ? 3.280 45.015 8.720 1.00 38.34 69 LYS A C 1
ATOM 563 O O . LYS A 1 69 ? 2.645 45.398 9.699 1.00 38.34 69 LYS A O 1
ATOM 568 N N . ASP A 1 70 ? 4.140 45.786 8.064 1.00 40.59 70 ASP A N 1
ATOM 569 C CA . ASP A 1 70 ? 4.475 47.143 8.503 1.00 40.59 70 ASP A CA 1
ATOM 570 C C . ASP A 1 70 ? 3.288 48.123 8.356 1.00 40.59 70 ASP A C 1
ATOM 572 O O . ASP A 1 70 ? 3.243 49.145 9.039 1.00 40.59 70 ASP A O 1
ATOM 576 N N . GLN A 1 71 ? 2.300 47.812 7.501 1.00 38.91 71 GLN A N 1
ATOM 577 C CA . GLN A 1 71 ? 1.161 48.696 7.182 1.00 38.91 71 GLN A CA 1
ATOM 578 C C . GLN A 1 71 ? -0.215 48.145 7.600 1.00 38.91 71 GLN A C 1
ATOM 580 O O . GLN A 1 71 ? -1.219 48.859 7.558 1.00 38.91 71 GLN A O 1
ATOM 585 N N . GLY A 1 72 ? -0.279 46.883 8.025 1.00 30.83 72 GLY A N 1
ATOM 586 C CA . GLY A 1 72 ? -1.451 46.247 8.626 1.00 30.83 72 GLY A CA 1
ATOM 587 C C . GLY A 1 72 ? -2.603 45.879 7.680 1.00 30.83 72 GLY A C 1
ATOM 588 O O . GLY A 1 72 ? -3.595 45.351 8.184 1.00 30.83 72 GLY A O 1
ATOM 589 N N . ARG A 1 73 ? -2.527 46.160 6.360 1.00 35.75 73 ARG A N 1
ATOM 590 C CA . ARG A 1 73 ? -3.531 45.841 5.301 1.00 35.75 73 ARG A CA 1
ATOM 591 C C . ARG A 1 73 ? -2.892 45.851 3.885 1.00 35.75 73 ARG A C 1
ATOM 593 O O . ARG A 1 73 ? -1.898 46.546 3.709 1.00 35.75 73 ARG A O 1
ATOM 600 N N . GLY A 1 74 ? -3.480 45.178 2.871 1.00 32.75 74 GLY A N 1
ATOM 601 C CA . GLY A 1 74 ? -3.166 45.390 1.430 1.00 32.75 74 GLY A CA 1
ATOM 602 C C . GLY A 1 74 ? -3.388 44.196 0.466 1.00 32.75 74 GLY A C 1
ATOM 603 O O . GLY A 1 74 ? -3.380 43.048 0.900 1.00 32.75 74 GLY A O 1
ATOM 604 N N . CYS A 1 75 ? -3.562 44.469 -0.842 1.00 34.44 75 CYS A N 1
ATOM 605 C CA . CYS A 1 75 ? -3.541 43.499 -1.961 1.00 34.44 75 CYS A CA 1
ATOM 606 C C . CYS A 1 75 ? -2.567 43.987 -3.059 1.00 34.44 75 CYS A C 1
ATOM 608 O O . CYS A 1 75 ? -2.447 45.191 -3.280 1.00 34.44 75 CYS A O 1
ATOM 610 N N . PHE A 1 76 ? -1.870 43.078 -3.755 1.00 34.22 76 PHE A N 1
ATOM 611 C CA . PHE A 1 76 ? -0.863 43.431 -4.772 1.00 34.22 76 PHE A CA 1
ATOM 612 C C . PHE A 1 76 ? -1.254 42.943 -6.169 1.00 34.22 76 PHE A C 1
ATOM 614 O O . PHE A 1 76 ? -1.633 41.781 -6.343 1.00 34.22 76 PHE A O 1
ATOM 621 N N . HIS A 1 77 ? -1.102 43.811 -7.172 1.00 35.41 77 HIS A N 1
ATOM 622 C CA . HIS A 1 77 ? -1.433 43.521 -8.563 1.00 35.41 77 HIS A CA 1
ATOM 623 C C . HIS A 1 77 ? -0.171 43.502 -9.443 1.00 35.41 77 HIS A C 1
ATOM 625 O O . HIS A 1 77 ? 0.390 44.539 -9.784 1.00 35.41 77 HIS A O 1
ATOM 631 N N . ARG A 1 78 ? 0.261 42.300 -9.851 1.00 34.75 78 ARG A N 1
ATOM 632 C CA . ARG A 1 78 ? 1.543 42.082 -10.553 1.00 34.75 78 ARG A CA 1
ATOM 633 C C . ARG A 1 78 ? 1.649 42.737 -11.936 1.00 34.75 78 ARG A C 1
ATOM 635 O O . ARG A 1 78 ? 2.748 43.067 -12.347 1.00 34.75 78 ARG A O 1
ATOM 642 N N . GLU A 1 79 ? 0.552 42.949 -12.666 1.00 36.19 79 GLU A N 1
ATOM 643 C CA . GLU A 1 79 ? 0.656 43.517 -14.028 1.00 36.19 79 GLU A CA 1
ATOM 644 C C . GLU A 1 79 ? 1.007 45.013 -14.058 1.00 36.19 79 GLU A C 1
ATOM 646 O O . GLU A 1 79 ? 1.413 45.520 -15.099 1.00 36.19 79 GLU A O 1
ATOM 651 N N . THR A 1 80 ? 0.838 45.732 -12.947 1.00 41.47 80 THR A N 1
ATOM 652 C CA . THR A 1 80 ? 1.074 47.184 -12.881 1.00 41.47 80 THR A CA 1
ATOM 653 C C . THR A 1 80 ? 2.234 47.560 -11.966 1.00 41.47 80 THR A C 1
ATOM 655 O O . THR A 1 80 ? 2.582 48.736 -11.908 1.00 41.47 80 THR A O 1
ATOM 658 N N . ASP A 1 81 ? 2.812 46.591 -11.245 1.00 38.62 81 ASP A N 1
ATOM 659 C CA . ASP A 1 81 ? 3.831 46.794 -10.202 1.00 38.62 81 ASP A CA 1
ATOM 660 C C . ASP A 1 81 ? 3.454 47.888 -9.178 1.00 38.62 81 ASP A C 1
ATOM 662 O O . ASP A 1 81 ? 4.292 48.560 -8.575 1.00 38.62 81 ASP A O 1
ATOM 666 N N . GLN A 1 82 ? 2.146 48.076 -8.979 1.00 34.28 82 GLN A N 1
ATOM 667 C CA . GLN A 1 82 ? 1.564 49.066 -8.081 1.00 34.28 82 GLN A CA 1
ATOM 668 C C . GLN A 1 82 ? 0.622 48.388 -7.083 1.00 34.28 82 GLN A C 1
ATOM 670 O O . GLN A 1 82 ? -0.186 47.528 -7.437 1.00 34.28 82 GLN A O 1
ATOM 675 N N . MET A 1 83 ? 0.714 48.809 -5.821 1.00 35.06 83 MET A N 1
ATOM 676 C CA . MET A 1 83 ? -0.240 48.445 -4.771 1.00 35.06 83 MET A CA 1
ATOM 677 C C . MET A 1 83 ? -1.577 49.145 -5.027 1.00 35.06 83 MET A C 1
ATOM 679 O O . MET A 1 83 ? -1.603 50.364 -5.201 1.00 35.06 83 MET A O 1
ATOM 683 N N . ILE A 1 84 ? -2.678 48.390 -5.009 1.00 36.09 84 ILE A N 1
ATOM 684 C CA . ILE A 1 84 ? -4.033 48.936 -5.154 1.00 36.09 84 ILE A CA 1
ATOM 685 C C . ILE A 1 84 ? -4.823 48.624 -3.881 1.00 36.09 84 ILE A C 1
ATOM 687 O O . ILE A 1 84 ? -4.784 47.506 -3.364 1.00 36.09 84 ILE A O 1
ATOM 691 N N . TRP A 1 85 ? -5.518 49.632 -3.361 1.00 32.22 85 TRP A N 1
ATOM 692 C CA . TRP A 1 85 ? -6.310 49.551 -2.139 1.00 32.22 85 TRP A CA 1
ATOM 693 C C . TRP A 1 85 ? -7.787 49.452 -2.519 1.00 32.22 85 TRP A C 1
ATOM 695 O O . TRP A 1 85 ? -8.365 50.450 -2.933 1.00 32.22 85 TRP A O 1
ATOM 705 N N . GLU A 1 86 ? -8.407 48.280 -2.387 1.00 34.84 86 GLU A N 1
ATOM 706 C CA . GLU A 1 86 ? -9.852 48.132 -2.606 1.00 34.84 86 GLU A CA 1
ATOM 707 C C . GLU A 1 86 ? -10.545 47.770 -1.291 1.00 34.84 86 GLU A C 1
ATOM 709 O O . GLU A 1 86 ? -10.321 46.710 -0.704 1.00 34.84 86 GLU A O 1
ATOM 714 N N . THR A 1 87 ? -11.388 48.680 -0.802 1.00 33.50 87 THR A N 1
ATOM 715 C CA . THR A 1 87 ? -12.351 48.404 0.268 1.00 33.50 87 THR A CA 1
ATOM 716 C C . THR A 1 87 ? -13.758 48.364 -0.317 1.00 33.50 87 THR A C 1
ATOM 718 O O . THR A 1 87 ? -14.095 49.155 -1.192 1.00 33.50 87 THR A O 1
ATOM 721 N N . THR A 1 88 ? -14.613 47.470 0.188 1.00 32.84 88 THR A N 1
ATOM 722 C CA . THR A 1 88 ? -15.995 47.234 -0.284 1.00 32.84 88 THR A CA 1
ATOM 723 C C . THR A 1 88 ? -16.944 48.439 -0.190 1.00 32.84 88 THR A C 1
ATOM 725 O O . THR A 1 88 ? -18.103 48.342 -0.587 1.00 32.84 88 THR A O 1
ATOM 728 N N . THR A 1 89 ? -16.486 49.584 0.313 1.00 36.88 89 THR A N 1
ATOM 729 C CA . THR A 1 89 ? -17.236 50.845 0.355 1.00 36.88 89 THR A CA 1
ATOM 730 C C . THR A 1 89 ? -17.269 51.598 -0.975 1.00 36.88 89 THR A C 1
ATOM 732 O O . THR A 1 89 ? -18.138 52.452 -1.131 1.00 36.88 89 THR A O 1
ATOM 735 N N . ASP A 1 90 ? -16.404 51.255 -1.935 1.00 36.16 90 ASP A N 1
ATOM 736 C CA . ASP A 1 90 ? -16.271 51.990 -3.204 1.00 36.16 90 ASP A CA 1
ATOM 737 C C . ASP A 1 90 ? -17.008 51.338 -4.395 1.00 36.16 90 ASP A C 1
ATOM 739 O O . ASP A 1 90 ? -16.903 51.818 -5.523 1.00 36.16 90 ASP A O 1
ATOM 743 N N . MET A 1 91 ? -17.797 50.272 -4.173 1.00 35.41 91 MET A N 1
ATOM 744 C CA . MET A 1 91 ? -18.610 49.660 -5.239 1.00 35.41 91 MET A CA 1
ATOM 745 C C . MET A 1 91 ? -19.952 50.392 -5.463 1.00 35.41 91 MET A C 1
ATOM 747 O O . MET A 1 91 ? -20.683 50.630 -4.485 1.00 35.41 91 MET A O 1
ATOM 751 N N . PRO A 1 92 ? -20.326 50.694 -6.730 1.00 37.00 92 PRO A N 1
ATOM 752 C CA . PRO A 1 92 ? -21.631 51.251 -7.082 1.00 37.00 92 PRO A CA 1
ATOM 753 C C . PRO A 1 92 ? -22.774 50.356 -6.594 1.00 37.00 92 PRO A C 1
ATOM 755 O O . PRO A 1 92 ? -22.690 49.132 -6.619 1.00 37.00 92 PRO A O 1
ATOM 758 N N . GLU A 1 93 ? -23.869 50.967 -6.149 1.00 40.12 93 GLU A N 1
ATOM 759 C CA . GLU A 1 93 ? -25.001 50.260 -5.535 1.00 40.12 93 GLU A CA 1
ATOM 760 C C . GLU A 1 93 ? -25.687 49.252 -6.478 1.00 40.12 93 GLU A C 1
ATOM 762 O O . GLU A 1 93 ? -26.259 48.275 -6.005 1.00 40.12 93 GLU A O 1
ATOM 767 N N . SER A 1 94 ? -25.558 49.439 -7.798 1.00 38.75 94 SER A N 1
ATOM 768 C CA . SER A 1 94 ? -26.059 48.521 -8.832 1.00 38.75 94 SER A CA 1
ATOM 769 C C . SER A 1 94 ? -25.360 47.163 -8.861 1.00 38.75 94 SER A C 1
ATOM 771 O O . SER A 1 94 ? -25.956 46.196 -9.326 1.00 38.75 94 SER A O 1
ATOM 773 N N . ASP A 1 95 ? -24.127 47.094 -8.356 1.00 34.56 95 ASP A N 1
ATOM 774 C CA . ASP A 1 95 ? -23.261 45.914 -8.454 1.00 34.56 95 ASP A CA 1
ATOM 775 C C . ASP A 1 95 ? -23.169 45.176 -7.105 1.00 34.56 95 ASP A C 1
ATOM 777 O O . ASP A 1 95 ? -22.361 44.266 -6.915 1.00 34.56 95 ASP A O 1
ATOM 781 N N . ARG A 1 96 ? -24.012 45.563 -6.136 1.00 37.00 96 ARG A N 1
ATOM 782 C CA . ARG A 1 96 ? -24.139 44.882 -4.844 1.00 37.00 96 ARG A CA 1
ATOM 783 C C . ARG A 1 96 ? -25.098 43.691 -4.988 1.00 37.00 96 ARG A C 1
ATOM 785 O O . ARG A 1 96 ? -26.257 43.902 -5.345 1.00 37.00 96 ARG A O 1
ATOM 792 N N . PRO A 1 97 ? -24.690 42.450 -4.667 1.00 32.72 97 PRO A N 1
ATOM 793 C CA . PRO A 1 97 ? -25.587 41.299 -4.745 1.00 32.72 97 PRO A CA 1
ATOM 794 C C . PRO A 1 97 ? -26.729 41.418 -3.719 1.00 32.72 97 PRO A C 1
ATOM 796 O O . PRO A 1 97 ? -26.505 41.666 -2.531 1.00 32.72 97 PRO A O 1
ATOM 799 N N . SER A 1 98 ? -27.973 41.249 -4.175 1.00 36.31 98 SER A N 1
ATOM 800 C CA . SER A 1 98 ? -29.176 41.368 -3.343 1.00 36.31 98 SER A CA 1
ATOM 801 C C . SER A 1 98 ? -29.297 40.201 -2.353 1.00 36.31 98 SER A C 1
ATOM 803 O O . SER A 1 98 ? -29.384 39.042 -2.759 1.00 36.31 98 SER A O 1
ATOM 805 N N . LEU A 1 99 ? -29.386 40.499 -1.054 1.00 36.50 99 LEU A N 1
ATOM 806 C CA . LEU A 1 99 ? -29.507 39.515 0.037 1.00 36.50 99 LEU A CA 1
ATOM 807 C C . LEU A 1 99 ? -30.895 38.841 0.155 1.00 36.50 99 LEU A C 1
ATOM 809 O O . LEU A 1 99 ? -31.108 38.040 1.066 1.00 36.50 99 LEU A O 1
ATOM 813 N N . GLU A 1 100 ? -31.844 39.139 -0.734 1.00 36.19 100 GLU A N 1
ATOM 814 C CA . GLU A 1 100 ? -33.255 38.755 -0.563 1.00 36.19 100 GLU A CA 1
ATOM 815 C C . GLU A 1 100 ? -33.619 37.328 -1.019 1.00 36.19 100 GLU A C 1
ATOM 817 O O . GLU A 1 100 ? -34.662 36.822 -0.617 1.00 36.19 100 GLU A O 1
ATOM 822 N N . ASN A 1 101 ? -32.755 36.594 -1.732 1.00 36.59 101 ASN A N 1
ATOM 823 C CA . ASN A 1 101 ? -33.051 35.215 -2.174 1.00 36.59 101 ASN A CA 1
ATOM 824 C C . ASN A 1 101 ? -32.446 34.119 -1.277 1.00 36.59 101 ASN A C 1
ATOM 826 O O . ASN A 1 101 ? -31.938 33.102 -1.748 1.00 36.59 101 ASN A O 1
ATOM 830 N N . ARG A 1 102 ? -32.523 34.298 0.047 1.00 36.66 102 ARG A N 1
ATOM 831 C CA . ARG A 1 102 ? -32.080 33.297 1.038 1.00 36.66 102 ARG A CA 1
ATOM 832 C C . ARG A 1 102 ? -33.157 32.266 1.413 1.00 36.66 102 ARG A C 1
ATOM 834 O O . ARG A 1 102 ? -32.968 31.514 2.368 1.00 36.66 102 ARG A O 1
ATOM 841 N N . ALA A 1 103 ? -34.277 32.219 0.691 1.00 35.94 103 ALA A N 1
ATOM 842 C CA . ALA A 1 103 ? -35.307 31.210 0.905 1.00 35.94 103 ALA A CA 1
ATOM 843 C C . ALA A 1 103 ? -34.800 29.825 0.456 1.00 35.94 103 ALA A C 1
ATOM 845 O O . ALA A 1 103 ? -34.805 29.490 -0.723 1.00 35.94 103 ALA A O 1
ATOM 846 N N . GLU A 1 104 ? -34.301 29.064 1.434 1.00 40.88 104 GLU A N 1
ATOM 847 C CA . GLU A 1 104 ? -34.399 27.604 1.552 1.00 40.88 104 GLU A CA 1
ATOM 848 C C . GLU A 1 104 ? -34.337 26.812 0.233 1.00 40.88 104 GLU A C 1
ATOM 850 O O . GLU A 1 104 ? -35.337 26.281 -0.247 1.00 40.88 104 GLU A O 1
ATOM 855 N N . ARG A 1 105 ? -33.130 26.619 -0.318 1.00 35.25 105 ARG A N 1
ATOM 856 C CA . ARG A 1 105 ? -32.898 25.432 -1.156 1.00 35.25 105 ARG A CA 1
ATOM 857 C C . ARG A 1 105 ? -33.082 24.201 -0.250 1.00 35.25 105 ARG A C 1
ATOM 859 O O . ARG A 1 105 ? -32.348 24.093 0.737 1.00 35.25 105 ARG A O 1
ATOM 866 N N . PRO A 1 106 ? -34.028 23.286 -0.528 1.00 37.22 106 PRO A N 1
ATOM 867 C CA . PRO A 1 106 ? -34.227 22.125 0.322 1.00 37.22 106 PRO A CA 1
ATOM 868 C C . PRO A 1 106 ? -32.957 21.277 0.309 1.00 37.22 106 PRO A C 1
ATOM 870 O O . PRO A 1 106 ? -32.478 20.867 -0.749 1.00 37.22 106 PRO A O 1
ATOM 873 N N . VAL A 1 107 ? -32.407 21.005 1.493 1.00 45.09 107 VAL A N 1
ATOM 874 C CA . VAL A 1 107 ? -31.379 19.977 1.661 1.00 45.09 107 VAL A CA 1
ATOM 875 C C . VAL A 1 107 ? -32.043 18.652 1.304 1.00 45.09 107 VAL A C 1
ATOM 877 O O . VAL A 1 107 ? -32.817 18.110 2.094 1.00 45.09 107 VAL A O 1
ATOM 880 N N . LEU A 1 108 ? -31.784 18.143 0.099 1.00 46.16 108 LEU A N 1
ATOM 881 C CA . LEU A 1 108 ? -32.186 16.792 -0.271 1.00 46.16 108 LEU A CA 1
ATOM 882 C C . LEU A 1 108 ? -31.478 15.835 0.691 1.00 46.16 108 LEU A C 1
ATOM 884 O O . LEU A 1 108 ? -30.274 15.606 0.594 1.00 46.16 108 LEU A O 1
ATOM 888 N N . SER A 1 109 ? -32.220 15.320 1.670 1.00 58.06 109 SER A N 1
ATOM 889 C CA . SER A 1 109 ? -31.736 14.218 2.493 1.00 58.06 109 SER A CA 1
ATOM 890 C C . SER A 1 109 ? -31.621 13.001 1.575 1.00 58.06 109 SER A C 1
ATOM 892 O O . SER A 1 109 ? -32.614 12.672 0.922 1.00 58.06 109 SER A O 1
ATOM 894 N N . PRO A 1 110 ? -30.452 12.347 1.471 1.00 67.12 110 PRO A N 1
ATOM 895 C CA . PRO A 1 110 ? -30.316 11.171 0.626 1.00 67.12 110 PRO A CA 1
ATOM 896 C C . PRO A 1 110 ? -31.323 10.111 1.081 1.00 67.12 110 PRO A C 1
ATOM 898 O O . PRO A 1 110 ? -31.344 9.717 2.249 1.00 67.12 110 PRO A O 1
ATOM 901 N N . THR A 1 111 ? -32.188 9.674 0.169 1.00 76.62 111 THR A N 1
ATOM 902 C CA . THR A 1 111 ? -33.068 8.532 0.398 1.00 76.62 111 THR A CA 1
ATOM 903 C C . THR A 1 111 ? -32.263 7.267 0.146 1.00 76.62 111 THR A C 1
ATOM 905 O O . THR A 1 111 ? -31.881 6.953 -0.979 1.00 76.62 111 THR A O 1
ATOM 908 N N . TRP A 1 112 ? -31.950 6.550 1.219 1.00 82.00 112 TRP A N 1
ATOM 909 C CA . TRP A 1 112 ? -31.218 5.294 1.119 1.00 82.00 112 TRP A CA 1
ATOM 910 C C . TRP A 1 112 ? -32.147 4.141 0.725 1.00 82.00 112 TRP A C 1
ATOM 912 O O . TRP A 1 112 ? -33.330 4.167 1.084 1.00 82.00 112 TRP A O 1
ATOM 922 N N . PRO A 1 113 ? -31.633 3.102 0.037 1.00 90.31 113 PRO A N 1
ATOM 923 C CA . PRO A 1 113 ? -32.369 1.857 -0.139 1.00 90.31 113 PRO A CA 1
ATOM 924 C C . PRO A 1 113 ? -32.841 1.301 1.208 1.00 90.31 113 PRO A C 1
ATOM 926 O O . PRO A 1 113 ? -32.201 1.504 2.244 1.00 90.31 113 PRO A O 1
ATOM 929 N N . THR A 1 114 ? -33.953 0.567 1.204 1.00 90.50 114 THR A N 1
ATOM 930 C CA . THR A 1 114 ? -34.476 -0.080 2.413 1.00 90.50 114 THR A CA 1
ATOM 931 C C . THR A 1 114 ? -33.383 -0.902 3.106 1.00 90.50 114 THR A C 1
ATOM 933 O O . THR A 1 114 ? -32.704 -1.702 2.469 1.00 90.50 114 THR A O 1
ATOM 936 N N . GLY A 1 115 ? -33.214 -0.694 4.415 1.00 89.00 115 GLY A N 1
ATOM 937 C CA . GLY A 1 115 ? -32.179 -1.351 5.226 1.00 89.00 115 GLY A CA 1
ATOM 938 C C . GLY A 1 115 ? -30.900 -0.531 5.430 1.00 89.00 115 GLY A C 1
ATOM 939 O O . GLY A 1 115 ? -30.112 -0.864 6.312 1.00 89.00 115 GLY A O 1
ATOM 940 N N . PHE A 1 116 ? -30.717 0.573 4.701 1.00 89.69 116 PHE A N 1
ATOM 941 C CA . PHE A 1 116 ? -29.585 1.482 4.880 1.00 89.69 116 PHE A CA 1
ATOM 942 C C . PHE A 1 116 ? -29.988 2.736 5.661 1.00 89.69 116 PHE A C 1
ATOM 944 O O . PHE A 1 116 ? -31.083 3.276 5.506 1.00 89.69 116 PHE A O 1
ATOM 951 N N . ARG A 1 117 ? -29.073 3.219 6.503 1.00 87.81 117 ARG A N 1
ATOM 952 C CA . ARG A 1 117 ? -29.182 4.503 7.204 1.00 87.81 117 ARG A CA 1
ATOM 953 C C . ARG A 1 117 ? -27.822 5.187 7.224 1.00 87.81 117 ARG A C 1
ATOM 955 O O . ARG A 1 117 ? -26.799 4.510 7.276 1.00 87.81 117 ARG A O 1
ATOM 962 N N . THR A 1 118 ? -27.807 6.514 7.250 1.00 81.25 118 THR A N 1
ATOM 963 C CA . THR A 1 118 ? -26.590 7.267 7.575 1.00 81.25 118 THR A CA 1
ATOM 964 C C . THR A 1 118 ? -26.545 7.530 9.066 1.00 81.25 118 THR A C 1
ATOM 966 O O . THR A 1 118 ? -27.486 8.076 9.636 1.00 81.25 118 THR A O 1
ATOM 969 N N . GLU A 1 119 ? -25.415 7.214 9.683 1.00 80.44 119 GLU A N 1
ATOM 970 C CA . GLU A 1 119 ? -25.045 7.771 10.977 1.00 80.44 119 GLU A CA 1
ATOM 971 C C . GLU A 1 119 ? -23.891 8.745 10.755 1.00 80.44 119 GLU A C 1
ATOM 973 O O . GLU A 1 119 ? -22.898 8.405 10.117 1.00 80.44 119 GLU A O 1
ATOM 978 N N . ARG A 1 120 ? -24.021 9.973 11.259 1.00 77.94 120 ARG A N 1
ATOM 979 C CA . ARG A 1 120 ? -22.951 10.968 11.175 1.00 77.94 120 ARG A CA 1
ATOM 980 C C . ARG A 1 120 ? -22.102 10.897 12.434 1.00 77.94 120 ARG A C 1
ATOM 982 O O . ARG A 1 120 ? -22.608 11.147 13.526 1.00 77.94 120 ARG A O 1
ATOM 989 N N . TRP A 1 121 ? -20.822 10.579 12.281 1.00 76.12 121 TRP A N 1
ATOM 990 C CA . TRP A 1 121 ? -19.830 10.716 13.346 1.00 76.12 121 TRP A CA 1
ATOM 991 C C . TRP A 1 121 ? -19.022 11.981 13.068 1.00 76.12 121 TRP A C 1
ATOM 993 O O . TRP A 1 121 ? -18.587 12.203 11.939 1.00 76.12 121 TRP A O 1
ATOM 1003 N N . VAL A 1 122 ? -18.869 12.840 14.072 1.00 75.75 122 VAL A N 1
ATOM 1004 C CA . VAL A 1 122 ? -18.000 14.017 13.973 1.00 75.75 122 VAL A CA 1
ATOM 1005 C C . VAL A 1 122 ? -16.652 13.609 14.551 1.00 75.75 122 VAL A C 1
ATOM 1007 O O . VAL A 1 122 ? -16.467 13.603 15.764 1.00 75.75 122 VAL A O 1
ATOM 1010 N N . LEU A 1 123 ? -15.760 13.170 13.666 1.00 71.00 123 LEU A N 1
ATOM 1011 C CA . LEU A 1 123 ? -14.380 12.809 13.971 1.00 71.00 123 LEU A CA 1
ATOM 1012 C C . LEU A 1 123 ? -13.501 13.917 13.386 1.00 71.00 123 LEU A C 1
ATOM 1014 O O . LEU A 1 123 ? -13.081 13.835 12.238 1.00 71.00 123 LEU A O 1
ATOM 1018 N N . GLU A 1 124 ? -13.335 15.006 14.129 1.00 69.81 124 GLU A N 1
ATOM 1019 C CA . GLU A 1 124 ? -12.517 16.147 13.713 1.00 69.81 124 GLU A CA 1
ATOM 1020 C C . GLU A 1 124 ? -11.440 16.390 14.784 1.00 69.81 124 GLU A C 1
ATOM 1022 O O . GLU A 1 124 ? -11.783 16.389 15.972 1.00 69.81 124 GLU A O 1
ATOM 1027 N N . PRO A 1 125 ? -10.162 16.576 14.397 1.00 69.88 125 PRO A N 1
ATOM 1028 C CA . PRO A 1 125 ? -9.651 16.685 13.022 1.00 69.88 125 PRO A CA 1
ATOM 1029 C C . PRO A 1 125 ? -9.309 15.317 12.387 1.00 69.88 125 PRO A C 1
ATOM 1031 O O . PRO A 1 125 ? -8.589 14.527 12.985 1.00 69.88 125 PRO A O 1
ATOM 1034 N N . ILE A 1 126 ? -9.812 15.052 11.172 1.00 74.00 126 ILE A N 1
ATOM 1035 C CA . ILE A 1 126 ? -9.275 14.040 10.241 1.00 74.00 126 ILE A CA 1
ATOM 1036 C C . ILE A 1 126 ? -9.115 14.725 8.879 1.00 74.00 126 ILE A C 1
ATOM 1038 O O . ILE A 1 126 ? -10.092 15.251 8.336 1.00 74.00 126 ILE A O 1
ATOM 1042 N N . ASN A 1 127 ? -7.907 14.718 8.325 1.00 79.19 127 ASN A N 1
ATOM 1043 C CA . ASN A 1 127 ? -7.543 15.394 7.087 1.00 79.19 127 ASN A CA 1
ATOM 1044 C C . ASN A 1 127 ? -7.242 14.392 5.957 1.00 79.19 127 ASN A C 1
ATOM 1046 O O . ASN A 1 127 ? -6.433 13.484 6.107 1.00 79.19 127 ASN A O 1
ATOM 1050 N N . ARG A 1 128 ? -7.892 14.561 4.796 1.00 83.69 128 ARG A N 1
ATOM 1051 C CA . ARG A 1 128 ? -7.740 13.701 3.596 1.00 83.69 128 ARG A CA 1
ATOM 1052 C C . ARG A 1 128 ? -7.677 12.186 3.914 1.00 83.69 128 ARG A C 1
ATOM 1054 O O . ARG A 1 128 ? -6.665 11.544 3.618 1.00 83.69 128 ARG A O 1
ATOM 1061 N N . PRO A 1 129 ? -8.738 11.587 4.489 1.00 89.88 129 PRO A N 1
ATOM 1062 C CA . PRO A 1 129 ? -8.772 10.148 4.732 1.00 89.88 129 PRO A CA 1
ATOM 1063 C C . PRO A 1 129 ? -8.746 9.378 3.407 1.00 89.88 129 PRO A C 1
ATOM 1065 O O . PRO A 1 129 ? -9.496 9.694 2.482 1.00 89.88 129 PRO A O 1
ATOM 1068 N N . VAL A 1 130 ? -7.894 8.361 3.329 1.00 92.81 130 VAL A N 1
ATOM 1069 C CA . VAL A 1 130 ? -7.667 7.540 2.122 1.00 92.81 130 VAL A CA 1
ATOM 1070 C C . VAL A 1 130 ? -8.109 6.096 2.301 1.00 92.81 130 VAL A C 1
ATOM 1072 O O . VAL A 1 130 ? -8.441 5.409 1.330 1.00 92.81 130 VAL A O 1
ATOM 1075 N N . ASP A 1 131 ? -8.116 5.619 3.543 1.00 97.00 131 ASP A N 1
ATOM 1076 C CA . ASP A 1 131 ? -8.472 4.249 3.859 1.00 97.00 131 ASP A CA 1
ATOM 1077 C C . ASP A 1 131 ? -8.934 4.109 5.303 1.00 97.00 131 ASP A C 1
ATOM 1079 O O . ASP A 1 131 ? -8.631 4.944 6.160 1.00 97.00 131 ASP A O 1
ATOM 1083 N N . PHE A 1 132 ? -9.673 3.041 5.573 1.00 96.25 132 PHE A N 1
ATOM 1084 C CA . PHE A 1 132 ? -10.082 2.695 6.924 1.00 96.25 132 PHE A CA 1
ATOM 1085 C C . PHE A 1 132 ? -10.289 1.189 7.060 1.00 96.25 132 PHE A C 1
ATOM 1087 O O . PHE A 1 132 ? -10.620 0.498 6.097 1.00 96.25 132 PHE A O 1
ATOM 1094 N N . LEU A 1 133 ? -10.151 0.687 8.282 1.00 96.06 133 LEU A N 1
ATOM 1095 C CA . LEU A 1 133 ? -10.481 -0.692 8.628 1.00 96.06 133 LEU A CA 1
ATOM 1096 C C . LEU A 1 133 ? -10.983 -0.785 10.063 1.00 96.06 133 LEU A C 1
ATOM 1098 O O . LEU A 1 133 ? -10.779 0.124 10.865 1.00 96.06 133 LEU A O 1
ATOM 1102 N N . PHE A 1 134 ? -11.631 -1.895 10.391 1.00 95.31 134 PHE A N 1
ATOM 1103 C CA . PHE A 1 134 ? -11.957 -2.229 11.771 1.00 95.31 134 PHE A CA 1
ATOM 1104 C C . PHE A 1 134 ? -10.969 -3.272 12.277 1.00 95.31 134 PHE A C 1
ATOM 1106 O O . PHE A 1 134 ? -10.720 -4.271 11.602 1.00 95.31 134 PHE A O 1
ATOM 1113 N N . LEU A 1 135 ? -10.429 -3.046 13.471 1.00 95.19 135 LEU A N 1
ATOM 1114 C CA . LEU A 1 135 ? -9.747 -4.093 14.222 1.00 95.19 135 LEU A CA 1
ATOM 1115 C C . LEU A 1 135 ? -10.774 -5.115 14.748 1.00 95.19 135 LEU A C 1
ATOM 1117 O O . LEU A 1 135 ? -11.961 -4.785 14.859 1.00 95.19 135 LEU A O 1
ATOM 1121 N N . PRO A 1 136 ? -10.346 -6.333 15.132 1.00 94.00 136 PRO A N 1
ATOM 1122 C CA . PRO A 1 136 ? -11.251 -7.359 15.661 1.00 94.00 136 PRO A CA 1
ATOM 1123 C C . PRO A 1 136 ? -12.046 -6.935 16.906 1.00 94.00 136 PRO A C 1
ATOM 1125 O O . PRO A 1 136 ? -13.134 -7.450 17.147 1.00 94.00 136 PRO A O 1
ATOM 1128 N N . ASP A 1 137 ? -11.532 -5.980 17.687 1.00 92.12 137 ASP A N 1
ATOM 1129 C CA . ASP A 1 137 ? -12.209 -5.420 18.863 1.00 92.12 137 ASP A CA 1
ATOM 1130 C C . ASP A 1 137 ? -13.257 -4.337 18.522 1.00 92.12 137 ASP A C 1
ATOM 1132 O O . ASP A 1 137 ? -13.905 -3.790 19.416 1.00 92.12 137 ASP A O 1
ATOM 1136 N N . GLY A 1 138 ? -13.436 -4.020 17.235 1.00 92.19 138 GLY A N 1
ATOM 1137 C CA . GLY A 1 138 ? -14.351 -2.993 16.741 1.00 92.19 138 GLY A CA 1
ATOM 1138 C C . GLY A 1 138 ? -13.770 -1.576 16.719 1.00 92.19 138 GLY A C 1
ATOM 1139 O O . GLY A 1 138 ? -14.480 -0.644 16.331 1.00 92.19 138 GLY A O 1
ATOM 1140 N N . THR A 1 139 ? -12.502 -1.384 17.097 1.00 93.62 139 THR A N 1
ATOM 1141 C CA . THR A 1 139 ? -11.809 -0.099 16.936 1.00 93.62 139 THR A CA 1
ATOM 1142 C C . THR A 1 139 ? -11.710 0.244 15.450 1.00 93.62 139 THR A C 1
ATOM 1144 O O . THR A 1 139 ? -11.197 -0.542 14.654 1.00 93.62 139 THR A O 1
ATOM 1147 N N . LEU A 1 140 ? -12.183 1.432 15.071 1.00 95.25 140 LEU A N 1
ATOM 1148 C CA . LEU A 1 140 ? -12.042 1.952 13.713 1.00 95.25 140 LEU A CA 1
ATOM 1149 C C . LEU A 1 140 ? -10.658 2.586 13.566 1.00 95.25 140 LEU A C 1
ATOM 1151 O O . LEU A 1 140 ? -10.285 3.460 14.344 1.00 95.25 140 LEU A O 1
ATOM 1155 N N . ILE A 1 141 ? -9.915 2.170 12.551 1.00 97.00 141 ILE A N 1
ATOM 1156 C CA . ILE A 1 141 ? -8.642 2.758 12.151 1.00 97.00 141 ILE A CA 1
ATOM 1157 C C . ILE A 1 141 ? -8.874 3.579 10.892 1.00 97.00 141 ILE A C 1
ATOM 1159 O O . ILE A 1 141 ? -9.494 3.088 9.951 1.00 97.00 141 ILE A O 1
ATOM 1163 N N . VAL A 1 142 ? -8.384 4.817 10.874 1.00 96.12 142 VAL A N 1
ATOM 1164 C CA . VAL A 1 142 ? -8.513 5.733 9.733 1.00 96.12 142 VAL A CA 1
ATOM 1165 C C . VAL A 1 142 ? -7.127 6.202 9.322 1.00 96.12 142 VAL A C 1
ATOM 1167 O O . VAL A 1 142 ? -6.397 6.755 10.141 1.00 96.12 142 VAL A O 1
ATOM 1170 N N . ALA A 1 143 ? -6.769 5.972 8.065 1.00 96.38 143 ALA A N 1
ATOM 1171 C CA . ALA A 1 143 ? -5.508 6.394 7.478 1.00 96.38 143 ALA A CA 1
ATOM 1172 C C . ALA A 1 143 ? -5.691 7.702 6.704 1.00 96.38 143 ALA A C 1
ATOM 1174 O O . ALA A 1 143 ? -6.571 7.805 5.842 1.00 96.38 143 ALA A O 1
ATOM 1175 N N . GLU A 1 144 ? -4.841 8.683 6.985 1.00 93.38 144 GLU A N 1
ATOM 1176 C CA . GLU A 1 144 ? -4.756 9.936 6.239 1.00 93.38 144 GLU A CA 1
ATOM 1177 C C . GLU A 1 144 ? -3.694 9.854 5.150 1.00 93.38 144 GLU A C 1
ATOM 1179 O O . GLU A 1 144 ? -2.638 9.250 5.342 1.00 93.38 144 GLU A O 1
ATOM 1184 N N . ASN A 1 145 ? -3.927 10.535 4.025 1.00 90.56 145 ASN A N 1
ATOM 1185 C CA . ASN A 1 145 ? -2.950 10.627 2.938 1.00 90.56 145 ASN A CA 1
ATOM 1186 C C . ASN A 1 145 ? -1.573 11.125 3.423 1.00 90.56 145 ASN A C 1
ATOM 1188 O O . ASN A 1 145 ? -0.550 10.664 2.920 1.00 90.56 145 ASN A O 1
ATOM 1192 N N . TYR A 1 146 ? -1.553 12.012 4.427 1.00 86.50 146 TYR A N 1
ATOM 1193 C CA . TYR A 1 146 ? -0.342 12.596 5.014 1.00 86.50 146 TYR A CA 1
ATOM 1194 C C . TYR A 1 146 ? 0.444 11.660 5.942 1.00 86.50 146 TYR A C 1
ATOM 1196 O O . TYR A 1 146 ? 1.479 12.053 6.470 1.00 86.50 146 TYR A O 1
ATOM 1204 N N . GLY A 1 147 ? -0.002 10.415 6.126 1.00 84.88 147 GLY A N 1
ATOM 120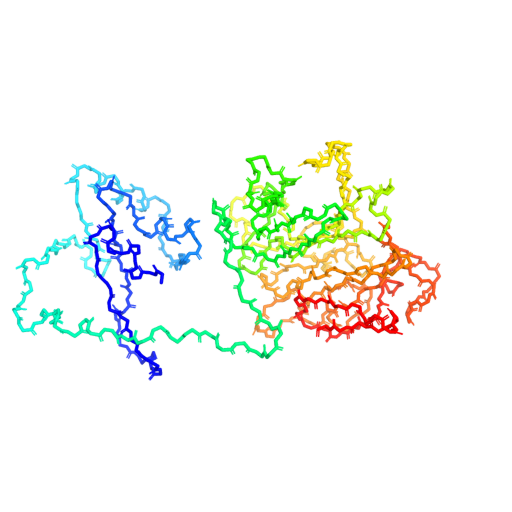5 C CA . GLY A 1 147 ? 0.755 9.396 6.851 1.00 84.88 147 GLY A CA 1
ATOM 1206 C C . GLY A 1 147 ? 0.437 9.289 8.340 1.00 84.88 147 GLY A C 1
ATOM 1207 O O . GLY A 1 147 ? 1.006 8.426 9.007 1.00 84.88 147 GLY A O 1
ATOM 1208 N N . VAL A 1 148 ? -0.485 10.099 8.863 1.00 91.56 148 VAL A N 1
ATOM 1209 C CA . VAL A 1 148 ? -1.031 9.895 10.209 1.00 91.56 148 VAL A CA 1
ATOM 1210 C C . VAL A 1 148 ? -2.165 8.877 10.132 1.00 91.56 148 VAL A C 1
ATOM 1212 O O . VAL A 1 148 ? -3.038 8.935 9.266 1.00 91.56 148 VAL A O 1
ATOM 1215 N N . VAL A 1 149 ? -2.142 7.906 11.036 1.00 96.38 149 VAL A N 1
ATOM 1216 C CA . VAL A 1 149 ? -3.189 6.901 11.180 1.00 96.38 149 VAL A CA 1
ATOM 1217 C C . VAL A 1 149 ? -3.788 7.036 12.564 1.00 96.38 149 VAL A C 1
ATOM 1219 O O . VAL A 1 149 ? -3.095 6.952 13.579 1.00 96.38 149 VAL A O 1
ATOM 1222 N N . HIS A 1 150 ? -5.098 7.218 12.606 1.00 94.69 150 HIS A N 1
ATOM 1223 C CA . HIS A 1 150 ? -5.845 7.414 13.832 1.00 94.69 150 HIS A CA 1
ATOM 1224 C C . HIS A 1 150 ? -6.565 6.143 14.254 1.00 94.69 150 HIS A C 1
ATOM 1226 O O . HIS A 1 150 ? -7.000 5.351 13.420 1.00 94.69 150 HIS A O 1
ATOM 1232 N N . SER A 1 151 ? -6.760 6.001 15.564 1.00 95.06 151 SER A N 1
ATOM 1233 C CA . SER A 1 151 ? -7.712 5.043 16.116 1.00 95.06 151 SER A CA 1
ATOM 1234 C C . SER A 1 151 ? -8.921 5.773 16.691 1.00 95.06 151 SER A C 1
ATOM 1236 O O . SER A 1 151 ? -8.812 6.828 17.321 1.00 95.06 151 SER A O 1
ATOM 1238 N N . VAL A 1 152 ? -10.093 5.197 16.456 1.00 92.94 152 VAL A N 1
ATOM 1239 C CA . VAL A 1 152 ? -11.390 5.700 16.883 1.00 92.94 152 VAL A CA 1
ATOM 1240 C C . VAL A 1 152 ? -12.060 4.601 17.692 1.00 92.94 152 VAL A C 1
ATOM 1242 O O . VAL A 1 152 ? -12.411 3.541 17.175 1.00 92.94 152 VAL A O 1
ATOM 1245 N N . ALA A 1 153 ? -12.265 4.875 18.975 1.00 89.50 153 ALA A N 1
ATOM 1246 C CA . ALA A 1 153 ? -12.941 3.978 19.902 1.00 89.50 153 ALA A CA 1
ATOM 1247 C C . ALA A 1 153 ? -14.094 4.730 20.564 1.00 89.50 153 ALA A C 1
ATOM 1249 O O . ALA A 1 153 ? -13.973 5.914 20.881 1.00 89.50 153 ALA A O 1
ATOM 1250 N N . ASN A 1 154 ? -15.233 4.064 20.762 1.00 87.00 154 ASN A N 1
ATOM 1251 C CA . ASN A 1 154 ? -16.430 4.687 21.343 1.00 87.00 154 ASN A CA 1
ATOM 1252 C C . ASN A 1 154 ? -16.852 5.981 20.615 1.00 87.00 154 ASN A C 1
ATOM 1254 O O . ASN A 1 154 ? -17.267 6.952 21.248 1.00 87.00 154 ASN A O 1
ATOM 1258 N N . ARG A 1 155 ? -16.726 5.994 19.277 1.00 85.81 155 ARG A N 1
ATOM 1259 C CA . ARG A 1 155 ? -17.037 7.140 18.397 1.00 85.81 155 ARG A CA 1
ATOM 1260 C C . ARG A 1 155 ? -16.221 8.406 18.690 1.00 85.81 155 ARG A C 1
ATOM 1262 O O . ARG A 1 155 ? -16.667 9.506 18.375 1.00 85.81 155 ARG A O 1
ATOM 1269 N N . ARG A 1 156 ? -15.043 8.263 19.298 1.00 88.31 156 ARG A N 1
ATOM 1270 C CA . ARG A 1 156 ? -14.115 9.364 19.565 1.00 88.31 156 ARG A CA 1
ATOM 1271 C C . ARG A 1 156 ? -12.747 9.048 18.992 1.00 88.31 156 ARG A C 1
ATOM 1273 O O . ARG A 1 156 ? -12.254 7.932 19.154 1.00 88.31 156 ARG A O 1
ATOM 1280 N N . LEU A 1 157 ? -12.161 10.045 18.340 1.00 89.31 157 LEU A N 1
ATOM 1281 C CA . LEU A 1 157 ? -10.759 10.030 17.949 1.00 89.31 157 LEU A CA 1
ATOM 1282 C C . LEU A 1 157 ? -9.898 9.960 19.216 1.00 89.31 157 LEU A C 1
ATOM 1284 O O . LEU A 1 157 ? -10.204 10.641 20.196 1.00 89.31 157 LEU A O 1
ATOM 1288 N N . ARG A 1 158 ? -8.860 9.123 19.221 1.00 89.25 158 ARG A N 1
ATOM 1289 C CA . ARG A 1 158 ? -7.852 9.150 20.287 1.00 89.25 158 ARG A CA 1
ATOM 1290 C C . ARG A 1 158 ? -6.822 10.244 20.009 1.00 89.25 158 ARG A C 1
ATOM 1292 O O . ARG A 1 158 ? -6.442 10.438 18.859 1.00 89.25 158 ARG A O 1
ATOM 1299 N N . ASP A 1 159 ? -6.348 10.896 21.071 1.00 86.75 159 ASP A N 1
ATOM 1300 C CA . ASP A 1 159 ? -5.355 11.979 20.974 1.00 86.75 159 ASP A CA 1
ATOM 1301 C C . ASP A 1 159 ? -4.018 11.490 20.398 1.00 86.75 159 ASP A C 1
ATOM 1303 O O . ASP A 1 159 ? -3.376 12.183 19.614 1.00 86.75 159 ASP A O 1
ATOM 1307 N N . ALA A 1 160 ? -3.595 10.282 20.782 1.00 87.31 160 ALA A N 1
ATOM 1308 C CA . ALA A 1 160 ? -2.392 9.658 20.248 1.00 87.31 160 ALA A CA 1
ATOM 1309 C C . ALA A 1 160 ? -2.679 8.977 18.903 1.00 87.31 160 ALA A C 1
ATOM 1311 O O . ALA A 1 160 ? -3.641 8.210 18.776 1.00 87.31 160 ALA A O 1
ATOM 1312 N N . ALA A 1 161 ? -1.799 9.207 17.927 1.00 89.12 161 ALA A N 1
ATOM 1313 C CA . ALA A 1 161 ? -1.816 8.483 16.665 1.00 89.12 161 ALA A CA 1
ATOM 1314 C C . ALA A 1 161 ? -1.601 6.979 16.901 1.00 89.12 161 ALA A C 1
ATOM 1316 O O . ALA A 1 161 ? -0.805 6.562 17.744 1.00 89.12 161 ALA A O 1
ATOM 1317 N N . PHE A 1 162 ? -2.307 6.164 16.123 1.00 95.56 162 PHE A N 1
ATOM 1318 C CA . PHE A 1 162 ? -2.104 4.719 16.075 1.00 95.56 162 PHE A CA 1
ATOM 1319 C C . PHE A 1 162 ? -0.790 4.374 15.358 1.00 95.56 162 PHE A C 1
ATOM 1321 O O . PHE A 1 162 ? -0.050 3.489 15.781 1.00 95.56 162 PHE A O 1
ATOM 1328 N N . MET A 1 163 ? -0.478 5.113 14.294 1.00 94.69 163 MET A N 1
ATOM 1329 C CA . MET A 1 163 ? 0.789 5.061 13.567 1.00 94.69 163 MET A CA 1
ATOM 1330 C C . MET A 1 163 ? 1.040 6.431 12.926 1.00 94.69 163 MET A C 1
ATOM 1332 O O . MET A 1 163 ? 0.091 7.099 12.524 1.00 94.69 163 MET A O 1
ATOM 1336 N N . ASP A 1 164 ? 2.303 6.841 12.819 1.00 88.62 164 ASP A N 1
ATOM 1337 C CA . ASP A 1 164 ? 2.691 8.085 12.145 1.00 88.62 164 ASP A CA 1
ATOM 1338 C C . ASP A 1 164 ? 3.917 7.866 11.248 1.00 88.62 164 ASP A C 1
ATOM 1340 O O . ASP A 1 164 ? 5.032 7.619 11.721 1.00 88.62 164 ASP A O 1
ATOM 1344 N N . VAL A 1 165 ? 3.690 7.935 9.938 1.00 87.88 165 VAL A N 1
ATOM 1345 C CA . VAL A 1 165 ? 4.709 7.825 8.885 1.00 87.88 165 VAL A CA 1
ATOM 1346 C C . VAL A 1 165 ? 4.859 9.131 8.093 1.00 87.88 165 VAL A C 1
ATOM 1348 O O . VAL A 1 165 ? 5.417 9.130 6.998 1.00 87.88 165 VAL A O 1
ATOM 1351 N N . SER A 1 166 ? 4.400 10.259 8.639 1.00 84.88 166 SER A N 1
ATOM 1352 C CA . SER A 1 166 ? 4.422 11.571 7.972 1.00 84.88 166 SER A CA 1
ATOM 1353 C C . SER A 1 166 ? 5.825 12.051 7.583 1.00 84.88 166 SER A C 1
ATOM 1355 O O . SER A 1 166 ? 5.993 12.743 6.584 1.00 84.88 166 SER A O 1
ATOM 1357 N N . LEU A 1 167 ? 6.859 11.637 8.319 1.00 81.75 167 LEU A N 1
ATOM 1358 C CA . LEU A 1 167 ? 8.251 12.010 8.033 1.00 81.75 167 LEU A CA 1
ATOM 1359 C C . LEU A 1 167 ? 8.912 11.193 6.914 1.00 81.75 167 LEU A C 1
ATOM 1361 O O . LEU A 1 167 ? 10.024 11.517 6.508 1.00 81.75 167 LEU A O 1
ATOM 1365 N N . MET A 1 168 ? 8.281 10.114 6.446 1.00 82.31 168 MET A N 1
ATOM 1366 C CA . MET A 1 168 ? 8.853 9.207 5.440 1.00 82.31 168 MET A CA 1
ATOM 1367 C C . MET A 1 168 ? 8.025 9.143 4.156 1.00 82.31 168 MET A C 1
ATOM 1369 O O . MET A 1 168 ? 8.216 8.240 3.341 1.00 82.31 168 MET A O 1
ATOM 1373 N N . ILE A 1 169 ? 7.083 10.068 3.987 1.00 84.69 169 ILE A N 1
ATOM 1374 C CA . ILE A 1 169 ? 6.060 9.993 2.954 1.00 84.69 169 ILE A CA 1
ATOM 1375 C C . ILE A 1 169 ? 6.097 11.213 2.046 1.00 84.69 169 ILE A C 1
ATOM 1377 O O . ILE A 1 169 ? 6.199 12.350 2.497 1.00 84.69 169 ILE A O 1
ATOM 1381 N N . ASN A 1 170 ? 5.998 10.972 0.744 1.00 88.06 170 ASN A N 1
ATOM 1382 C CA . ASN A 1 170 ? 5.827 12.031 -0.236 1.00 88.06 170 ASN A CA 1
ATOM 1383 C C . ASN A 1 170 ? 4.336 12.166 -0.551 1.00 88.06 170 ASN A C 1
ATOM 1385 O O . ASN A 1 170 ? 3.696 11.172 -0.887 1.00 88.06 170 ASN A O 1
ATOM 1389 N N . THR A 1 171 ? 3.784 13.376 -0.466 1.00 85.94 171 THR A N 1
ATOM 1390 C CA . THR A 1 171 ? 2.340 13.634 -0.676 1.00 85.94 171 THR A CA 1
ATOM 1391 C C . THR A 1 171 ? 2.071 14.518 -1.886 1.00 85.94 171 THR A C 1
ATOM 1393 O O . THR A 1 171 ? 1.009 15.126 -2.022 1.00 85.94 171 THR A O 1
ATOM 1396 N N . PHE A 1 172 ? 3.055 14.625 -2.777 1.00 82.38 172 PHE A N 1
ATOM 1397 C CA . PHE A 1 172 ? 2.919 15.417 -3.984 1.00 82.38 172 PHE A CA 1
ATOM 1398 C C . PHE A 1 172 ? 1.904 14.768 -4.946 1.00 82.38 172 PHE A C 1
ATOM 1400 O O . PHE A 1 172 ? 2.050 13.600 -5.304 1.00 82.38 172 PHE A O 1
ATOM 1407 N N . HIS A 1 173 ? 0.884 15.524 -5.369 1.00 86.75 173 HIS A N 1
ATOM 1408 C CA . HIS A 1 173 ? -0.263 15.046 -6.163 1.00 86.75 173 HIS A CA 1
ATOM 1409 C C . HIS A 1 173 ? -1.005 13.845 -5.540 1.00 86.75 173 HIS A C 1
ATOM 1411 O O . HIS A 1 173 ? -1.594 13.978 -4.466 1.00 86.75 173 HIS A O 1
ATOM 1417 N N . ASP A 1 174 ? -1.014 12.693 -6.222 1.00 84.81 174 ASP A N 1
ATOM 1418 C CA . ASP A 1 174 ? -1.757 11.492 -5.810 1.00 84.81 174 ASP A CA 1
ATOM 1419 C C . ASP A 1 174 ? -0.926 10.586 -4.895 1.00 84.81 174 ASP A C 1
ATOM 1421 O O . ASP A 1 174 ? -1.349 9.485 -4.543 1.00 84.81 174 ASP A O 1
ATOM 1425 N N . ARG A 1 175 ? 0.292 11.013 -4.552 1.00 88.12 175 ARG A N 1
ATOM 1426 C CA . ARG A 1 175 ? 1.181 10.281 -3.658 1.00 88.12 175 ARG A CA 1
ATOM 1427 C C . ARG A 1 175 ? 0.720 10.431 -2.208 1.00 88.12 175 ARG A C 1
ATOM 1429 O O . ARG A 1 175 ? -0.068 11.309 -1.859 1.00 88.12 175 ARG A O 1
ATOM 1436 N N . GLY A 1 176 ? 1.238 9.565 -1.354 1.00 91.44 176 GLY A N 1
ATOM 1437 C CA . GLY A 1 176 ? 1.000 9.600 0.080 1.00 91.44 176 GLY A CA 1
ATOM 1438 C C . GLY A 1 176 ? 0.863 8.197 0.634 1.00 91.44 176 GLY A C 1
ATOM 1439 O O . GLY A 1 176 ? 1.425 7.240 0.090 1.00 91.44 176 GLY A O 1
ATOM 1440 N N . LEU A 1 177 ? 0.107 8.087 1.720 1.00 96.69 177 LEU A N 1
ATOM 1441 C CA . LEU A 1 177 ? -0.366 6.815 2.243 1.00 96.69 177 LEU A CA 1
ATOM 1442 C C . LEU A 1 177 ? -1.563 6.432 1.379 1.00 96.69 177 LEU A C 1
ATOM 1444 O O . LEU A 1 177 ? -2.430 7.270 1.134 1.00 96.69 177 LEU A O 1
ATOM 1448 N N . MET A 1 178 ? -1.580 5.203 0.873 1.00 97.12 178 MET A N 1
ATOM 1449 C CA . MET A 1 178 ? -2.605 4.759 -0.079 1.00 97.12 178 MET A CA 1
ATOM 1450 C C . MET A 1 178 ? -3.570 3.767 0.557 1.00 97.12 178 MET A C 1
ATOM 1452 O O . MET A 1 178 ? -4.779 3.825 0.322 1.00 97.12 178 MET A O 1
ATOM 1456 N N . SER A 1 179 ? -3.041 2.857 1.373 1.00 97.88 179 SER A N 1
ATOM 1457 C CA . SER A 1 179 ? -3.852 1.846 2.036 1.00 97.88 179 SER A CA 1
ATOM 1458 C C . SER A 1 179 ? -3.238 1.338 3.329 1.00 97.88 179 SER A C 1
ATOM 1460 O O . SER A 1 179 ? -2.033 1.467 3.575 1.00 97.88 179 SER A O 1
ATOM 1462 N N . ILE A 1 180 ? -4.107 0.730 4.130 1.00 98.38 180 ILE A N 1
ATOM 1463 C CA . ILE A 1 180 ? -3.783 0.013 5.355 1.00 98.38 180 ILE A CA 1
ATOM 1464 C C . ILE A 1 180 ? -4.571 -1.300 5.384 1.00 98.38 180 ILE A C 1
ATOM 1466 O O . ILE A 1 180 ? -5.734 -1.350 4.990 1.00 98.38 180 ILE A O 1
ATOM 1470 N N . ALA A 1 181 ? -3.948 -2.376 5.849 1.00 98.31 181 ALA A N 1
ATOM 1471 C CA . ALA A 1 181 ? -4.571 -3.689 5.934 1.00 98.31 181 ALA A CA 1
ATOM 1472 C C . ALA A 1 181 ? -4.064 -4.464 7.156 1.00 98.31 181 ALA A C 1
ATOM 1474 O O . ALA A 1 181 ? -2.935 -4.271 7.611 1.00 98.31 181 ALA A O 1
ATOM 1475 N N . ILE A 1 182 ? -4.898 -5.367 7.667 1.00 98.38 182 ILE A N 1
ATOM 1476 C CA . ILE A 1 182 ? -4.542 -6.318 8.725 1.00 98.38 182 ILE A CA 1
ATOM 1477 C C . ILE A 1 182 ? -4.737 -7.747 8.207 1.00 98.38 182 ILE A C 1
ATOM 1479 O O . ILE A 1 182 ? -5.689 -7.975 7.451 1.00 98.38 182 ILE A O 1
ATOM 1483 N N . PRO A 1 183 ? -3.862 -8.696 8.575 1.00 98.06 183 PRO A N 1
ATOM 1484 C CA . PRO A 1 183 ? -4.028 -10.086 8.191 1.00 98.06 183 PRO A CA 1
ATOM 1485 C C . PRO A 1 183 ? -5.144 -10.754 9.019 1.00 98.06 183 PRO A C 1
ATOM 1487 O O . PRO A 1 183 ? -5.525 -10.236 10.075 1.00 98.06 183 PRO A O 1
ATOM 1490 N N . PRO A 1 184 ? -5.669 -11.914 8.584 1.00 97.38 184 PRO A N 1
ATOM 1491 C CA . PRO A 1 184 ? -6.692 -12.648 9.334 1.00 97.38 184 PRO A CA 1
ATOM 1492 C C . PRO A 1 184 ? -6.251 -13.061 10.746 1.00 97.38 184 PRO A C 1
ATOM 1494 O O . PRO A 1 184 ? -7.085 -13.128 11.644 1.00 97.38 184 PRO A O 1
ATOM 1497 N N . ASP A 1 185 ? -4.950 -13.287 10.954 1.00 97.00 185 ASP A N 1
ATOM 1498 C CA . ASP A 1 185 ? -4.339 -13.678 12.231 1.00 97.00 185 ASP A CA 1
ATOM 1499 C C . ASP A 1 185 ? -3.898 -12.478 13.092 1.00 97.00 185 ASP A C 1
ATOM 1501 O O . ASP A 1 185 ? -3.059 -12.608 13.983 1.00 97.00 185 ASP A O 1
ATOM 1505 N N . TYR A 1 186 ? -4.449 -11.282 12.842 1.00 97.75 186 TYR A N 1
ATOM 1506 C CA . TYR A 1 186 ? -4.091 -10.058 13.570 1.00 97.75 186 TYR A CA 1
ATOM 1507 C C . TYR A 1 186 ? -4.219 -10.199 15.098 1.00 97.75 186 TYR A C 1
ATOM 1509 O O . TYR A 1 186 ? -3.442 -9.605 15.846 1.00 97.75 186 TYR A O 1
ATOM 1517 N N . SER A 1 187 ? -5.197 -10.972 15.580 1.00 95.62 187 SER A N 1
ATOM 1518 C CA . SER A 1 187 ? -5.418 -11.179 17.016 1.00 95.62 187 SER A CA 1
ATOM 1519 C C . SER A 1 187 ? -4.264 -11.920 17.699 1.00 95.62 187 SER A C 1
ATOM 1521 O O . SER A 1 187 ? -3.954 -11.613 18.851 1.00 95.62 187 SER A O 1
ATOM 1523 N N . GLU A 1 188 ? -3.612 -12.859 17.011 1.00 95.62 188 GLU A N 1
ATOM 1524 C CA . GLU A 1 188 ? -2.417 -13.547 17.506 1.00 95.62 188 GLU A CA 1
ATOM 1525 C C . GLU A 1 188 ? -1.131 -12.775 17.177 1.00 95.62 188 GLU A C 1
ATOM 1527 O O . GLU A 1 188 ? -0.221 -12.663 18.006 1.00 95.62 188 GLU A O 1
ATOM 1532 N N . ASN A 1 189 ? -1.066 -12.217 15.969 1.00 96.12 189 ASN A N 1
ATOM 1533 C CA . ASN A 1 189 ? 0.096 -11.552 15.401 1.00 96.12 189 ASN A CA 1
ATOM 1534 C C . ASN A 1 189 ? -0.310 -10.151 14.922 1.00 96.12 189 ASN A C 1
ATOM 1536 O O . ASN A 1 189 ? -0.656 -9.992 13.752 1.00 96.12 189 ASN A O 1
ATOM 1540 N N . PRO A 1 190 ? -0.252 -9.114 15.784 1.00 97.00 190 PRO A N 1
ATOM 1541 C CA . PRO A 1 190 ? -0.838 -7.803 15.502 1.00 97.00 190 PRO A CA 1
ATOM 1542 C C . PRO A 1 190 ? 0.025 -6.980 14.537 1.00 97.00 190 PRO A C 1
ATOM 1544 O O . PRO A 1 190 ? 0.571 -5.936 14.893 1.00 97.00 190 PRO A O 1
ATOM 1547 N N . TRP A 1 191 ? 0.197 -7.478 13.317 1.00 98.38 191 TRP A N 1
ATOM 1548 C CA . TRP A 1 191 ? 0.869 -6.813 12.214 1.00 98.38 191 TRP A CA 1
ATOM 1549 C C . TRP A 1 191 ? -0.123 -5.979 11.417 1.00 98.38 191 TRP A C 1
ATOM 1551 O O . TRP A 1 191 ? -1.213 -6.423 11.072 1.00 98.38 191 TRP A O 1
ATOM 1561 N N . VAL A 1 192 ? 0.295 -4.772 11.075 1.00 98.56 192 VAL A N 1
ATOM 1562 C CA . VAL A 1 192 ? -0.415 -3.869 10.178 1.00 98.56 192 VAL A CA 1
ATOM 1563 C C . VAL A 1 192 ? 0.455 -3.648 8.957 1.00 98.56 192 VAL A C 1
ATOM 1565 O O . VAL A 1 192 ? 1.644 -3.354 9.089 1.00 98.56 192 VAL A O 1
ATOM 1568 N N . TYR A 1 193 ? -0.145 -3.778 7.782 1.00 98.81 193 TYR A N 1
ATOM 1569 C CA . TYR A 1 193 ? 0.491 -3.597 6.485 1.00 98.81 193 TYR A CA 1
ATOM 1570 C C . TYR A 1 193 ? -0.000 -2.303 5.857 1.00 98.81 193 TYR A C 1
ATOM 1572 O O . TYR A 1 193 ? -1.169 -1.948 5.998 1.00 98.81 193 TYR A O 1
ATOM 1580 N N . PHE A 1 194 ? 0.881 -1.590 5.169 1.00 98.75 194 PHE A N 1
ATOM 1581 C CA . PHE A 1 194 ? 0.539 -0.322 4.543 1.00 98.75 194 PHE A CA 1
ATOM 1582 C C . PHE A 1 194 ? 1.346 -0.085 3.273 1.00 98.75 194 PHE A C 1
ATOM 1584 O O . PHE A 1 194 ? 2.506 -0.494 3.163 1.00 98.75 194 PHE A O 1
ATOM 1591 N N . PHE A 1 195 ? 0.708 0.580 2.313 1.00 98.69 195 PHE A N 1
ATOM 1592 C CA . PHE A 1 195 ? 1.324 0.997 1.061 1.00 98.69 195 PHE A CA 1
ATOM 1593 C C . PHE A 1 195 ? 1.500 2.512 1.067 1.00 98.69 195 PHE A C 1
ATOM 1595 O O . PHE A 1 195 ? 0.527 3.246 1.260 1.00 98.69 195 PHE A O 1
ATOM 1602 N N . LEU A 1 196 ? 2.713 2.987 0.795 1.00 97.62 196 LEU A N 1
ATOM 1603 C CA . LEU A 1 196 ? 3.009 4.419 0.732 1.00 97.62 196 LEU A CA 1
ATOM 1604 C C . LEU A 1 196 ? 3.969 4.778 -0.401 1.00 97.62 196 LEU A C 1
ATOM 1606 O O . LEU A 1 196 ? 4.694 3.922 -0.906 1.00 97.62 196 LEU A O 1
ATOM 1610 N N . VAL A 1 197 ? 4.018 6.059 -0.759 1.00 96.12 197 VAL A N 1
ATOM 1611 C CA . VAL A 1 197 ? 5.094 6.630 -1.584 1.00 96.12 197 VAL A CA 1
ATOM 1612 C C . VAL A 1 197 ? 6.171 7.208 -0.679 1.00 96.12 197 VAL A C 1
ATOM 1614 O O . VAL A 1 197 ? 5.914 8.149 0.067 1.00 96.12 197 VAL A O 1
ATOM 1617 N N . PHE A 1 198 ? 7.362 6.621 -0.717 1.00 92.81 198 PHE A N 1
ATOM 1618 C CA . PHE A 1 198 ? 8.438 6.908 0.219 1.00 92.81 198 PHE A CA 1
ATOM 1619 C C . PHE A 1 198 ? 9.204 8.174 -0.173 1.00 92.81 198 PHE A C 1
ATOM 1621 O O . PHE A 1 198 ? 9.667 8.316 -1.310 1.00 92.81 198 PHE A O 1
ATOM 1628 N N . GLU A 1 199 ? 9.360 9.078 0.793 1.00 87.88 199 GLU A N 1
ATOM 1629 C CA . GLU A 1 199 ? 10.244 10.232 0.674 1.00 87.88 199 GLU A CA 1
ATOM 1630 C C . GLU A 1 199 ? 11.675 9.813 1.023 1.00 87.88 199 GLU A C 1
ATOM 1632 O O . GLU A 1 199 ? 11.984 9.499 2.172 1.00 87.88 199 GLU A O 1
ATOM 1637 N N . HIS A 1 200 ? 12.539 9.767 0.010 1.00 80.06 200 HIS A N 1
ATOM 1638 C CA . HIS A 1 200 ? 13.947 9.397 0.160 1.00 80.06 200 HIS A CA 1
ATOM 1639 C C . HIS A 1 200 ? 14.898 10.583 -0.000 1.00 80.06 200 HIS A C 1
ATOM 1641 O O . HIS A 1 200 ? 16.094 10.424 0.249 1.00 80.06 200 HIS A O 1
ATOM 1647 N N . ASP A 1 201 ? 14.402 11.743 -0.437 1.00 71.81 201 ASP A N 1
ATOM 1648 C CA . ASP A 1 201 ? 15.207 12.933 -0.651 1.00 71.81 201 ASP A CA 1
ATOM 1649 C C . ASP A 1 201 ? 14.949 13.953 0.457 1.00 71.81 201 ASP A C 1
ATOM 1651 O O . ASP A 1 201 ? 13.832 14.400 0.703 1.00 71.81 201 ASP A O 1
ATOM 1655 N N . THR A 1 202 ? 16.017 14.346 1.140 1.00 67.69 202 THR A N 1
ATOM 1656 C CA . THR A 1 202 ? 15.948 15.348 2.205 1.00 67.69 202 THR A CA 1
ATOM 1657 C C . THR A 1 202 ? 16.057 16.776 1.668 1.00 67.69 202 THR A C 1
ATOM 1659 O O . THR A 1 202 ? 16.027 17.727 2.447 1.00 67.69 202 THR A O 1
ATOM 1662 N N . ARG A 1 203 ? 16.250 16.959 0.354 1.00 68.81 203 ARG A N 1
ATOM 1663 C CA . ARG A 1 203 ? 16.375 18.273 -0.284 1.00 68.81 203 ARG A CA 1
ATOM 1664 C C . ARG A 1 203 ? 14.995 18.760 -0.731 1.00 68.81 203 ARG A C 1
ATOM 1666 O O . ARG A 1 203 ? 14.380 18.112 -1.576 1.00 68.81 203 ARG A O 1
ATOM 1673 N N . PRO A 1 204 ? 14.543 19.947 -0.289 1.00 60.81 204 PRO A N 1
ATOM 1674 C CA . PRO A 1 204 ? 13.229 20.475 -0.668 1.00 60.81 204 PRO A CA 1
ATOM 1675 C C . PRO A 1 204 ? 13.000 20.568 -2.184 1.00 60.81 204 PRO A C 1
ATOM 1677 O O . PRO A 1 204 ? 11.937 20.202 -2.673 1.00 60.81 204 PRO A O 1
ATOM 1680 N N . ALA A 1 205 ? 14.022 20.963 -2.952 1.00 61.72 205 ALA A N 1
ATOM 1681 C CA . ALA A 1 205 ? 13.938 21.082 -4.412 1.00 61.72 205 ALA A CA 1
ATOM 1682 C C . ALA A 1 205 ? 13.666 19.749 -5.142 1.00 61.72 205 ALA A C 1
ATOM 1684 O O . ALA A 1 205 ? 13.286 19.747 -6.308 1.00 61.72 205 ALA A O 1
ATOM 1685 N N . ALA A 1 206 ? 13.871 18.612 -4.474 1.00 70.25 206 ALA A N 1
ATOM 1686 C CA . ALA A 1 206 ? 13.647 17.285 -5.033 1.00 70.25 206 ALA A CA 1
ATOM 1687 C C . ALA A 1 206 ? 12.294 16.678 -4.626 1.00 70.25 206 ALA A C 1
ATOM 1689 O O . ALA A 1 206 ? 11.987 15.555 -5.034 1.00 70.25 206 ALA A O 1
ATOM 1690 N N . TYR A 1 207 ? 11.470 17.404 -3.860 1.00 74.94 207 TYR A N 1
ATOM 1691 C CA . TYR A 1 207 ? 10.192 16.916 -3.335 1.00 74.94 207 TYR A CA 1
ATOM 1692 C C . TYR A 1 207 ? 9.263 16.394 -4.441 1.00 74.94 207 TYR A C 1
ATOM 1694 O O . TYR A 1 207 ? 8.707 15.299 -4.352 1.00 74.94 207 TYR A O 1
ATOM 1702 N N . GLU A 1 208 ? 9.166 17.117 -5.554 1.00 82.38 208 GLU A N 1
ATOM 1703 C CA . GLU A 1 208 ? 8.339 16.703 -6.690 1.00 82.38 208 GLU A CA 1
ATOM 1704 C C . GLU A 1 208 ? 8.953 15.603 -7.551 1.00 82.38 208 GLU A C 1
ATOM 1706 O O . GLU A 1 208 ? 8.249 14.973 -8.346 1.00 82.38 208 GLU A O 1
ATOM 1711 N N . GLY A 1 209 ? 10.262 15.392 -7.419 1.00 81.44 209 GLY A N 1
ATOM 1712 C CA . GLY A 1 209 ? 11.035 14.493 -8.261 1.00 81.44 209 GLY A CA 1
ATOM 1713 C C . GLY A 1 209 ? 10.586 13.043 -8.145 1.00 81.44 209 GLY A C 1
ATOM 1714 O O . GLY A 1 209 ? 9.620 12.705 -7.451 1.00 81.44 209 GLY A O 1
ATOM 1715 N N . GLU A 1 210 ? 11.323 12.166 -8.807 1.00 88.31 210 GLU A N 1
ATOM 1716 C CA . GLU A 1 210 ? 11.066 10.732 -8.798 1.00 88.31 210 GLU A CA 1
ATOM 1717 C C . GLU A 1 210 ? 11.042 10.191 -7.366 1.00 88.31 210 GLU A C 1
ATOM 1719 O O . GLU A 1 210 ? 11.794 10.628 -6.490 1.00 88.31 210 GLU A O 1
ATOM 1724 N N . LYS A 1 211 ? 10.107 9.277 -7.116 1.00 91.31 211 LYS A N 1
ATOM 1725 C CA . LYS A 1 211 ? 9.920 8.590 -5.838 1.00 91.31 211 LYS A CA 1
ATOM 1726 C C . LYS A 1 211 ? 9.673 7.117 -6.110 1.00 91.31 211 LYS A C 1
ATOM 1728 O O . LYS A 1 211 ? 9.345 6.731 -7.234 1.00 91.31 211 LYS A O 1
ATOM 1733 N N . SER A 1 212 ? 9.794 6.314 -5.066 1.00 94.19 212 SER A N 1
ATOM 1734 C CA . SER A 1 212 ? 9.414 4.910 -5.086 1.00 94.19 212 SER A CA 1
ATOM 1735 C C . SER A 1 212 ? 8.353 4.634 -4.033 1.00 94.19 212 SER A C 1
ATOM 1737 O O . SER A 1 212 ? 8.276 5.307 -3.005 1.00 94.19 212 SER A O 1
ATOM 1739 N N . SER A 1 213 ? 7.500 3.656 -4.300 1.00 96.38 213 SER A N 1
ATOM 1740 C CA . SER A 1 213 ? 6.527 3.170 -3.333 1.00 96.38 213 SER A CA 1
ATOM 1741 C C . SER A 1 213 ? 7.053 1.982 -2.550 1.00 96.38 213 SER A C 1
ATOM 1743 O O . SER A 1 213 ? 7.986 1.297 -2.970 1.00 96.38 213 SER A O 1
ATOM 1745 N N . ARG A 1 214 ? 6.416 1.721 -1.410 1.00 97.50 214 ARG A N 1
ATOM 1746 C CA . ARG A 1 214 ? 6.748 0.613 -0.524 1.00 97.50 214 ARG A CA 1
ATOM 1747 C C . ARG A 1 214 ? 5.503 -0.062 -0.005 1.00 97.50 214 ARG A C 1
ATOM 1749 O O . ARG A 1 214 ? 4.536 0.615 0.337 1.00 97.50 214 ARG A O 1
ATOM 1756 N N . VAL A 1 215 ? 5.600 -1.377 0.152 1.00 98.69 215 VAL A N 1
ATOM 1757 C CA . VAL A 1 215 ? 4.751 -2.115 1.087 1.00 98.69 215 VAL A CA 1
ATOM 1758 C C . VAL A 1 215 ? 5.569 -2.352 2.344 1.00 98.69 215 VAL A C 1
ATOM 1760 O O . VAL A 1 215 ? 6.666 -2.921 2.301 1.00 98.69 215 VAL A O 1
ATOM 1763 N N . MET A 1 216 ? 5.043 -1.891 3.467 1.00 98.69 216 MET A N 1
ATOM 1764 C CA . MET A 1 216 ? 5.675 -2.022 4.769 1.00 98.69 216 MET A CA 1
ATOM 1765 C C . MET A 1 216 ? 4.740 -2.716 5.747 1.00 98.69 216 MET A C 1
ATOM 1767 O O . MET A 1 216 ? 3.523 -2.702 5.571 1.00 98.69 216 MET A O 1
ATOM 1771 N N . LYS A 1 217 ? 5.325 -3.303 6.790 1.00 98.50 217 LYS A N 1
ATOM 1772 C CA . LYS A 1 217 ? 4.593 -3.826 7.939 1.00 98.50 217 LYS A CA 1
ATOM 1773 C C . LYS A 1 217 ? 5.154 -3.308 9.248 1.00 98.50 217 LYS A C 1
ATOM 1775 O O . LYS A 1 217 ? 6.358 -3.074 9.357 1.00 98.50 217 LYS A O 1
ATOM 1780 N N . VAL A 1 218 ? 4.290 -3.151 10.240 1.00 98.31 218 VAL A N 1
ATOM 1781 C CA . VAL A 1 218 ? 4.643 -2.768 11.610 1.00 98.31 218 VAL A CA 1
ATOM 1782 C C . VAL A 1 218 ? 3.823 -3.583 12.596 1.00 98.31 218 VAL A C 1
ATOM 1784 O O . VAL A 1 218 ? 2.666 -3.902 12.328 1.00 98.31 218 VAL A O 1
ATOM 1787 N N . ARG A 1 219 ? 4.416 -3.953 13.728 1.00 97.81 219 ARG A N 1
ATOM 1788 C CA . ARG A 1 219 ? 3.686 -4.627 14.800 1.00 97.81 219 ARG A CA 1
ATOM 1789 C C . ARG A 1 219 ? 3.040 -3.579 15.692 1.00 97.81 219 ARG A C 1
ATOM 1791 O O . ARG A 1 219 ? 3.655 -2.554 15.956 1.00 97.81 219 ARG A O 1
ATOM 1798 N N . ILE A 1 220 ? 1.838 -3.822 16.188 1.00 97.25 220 ILE A N 1
ATOM 1799 C CA . ILE A 1 220 ? 1.173 -2.962 17.169 1.00 97.25 220 ILE A CA 1
ATOM 1800 C C . ILE A 1 220 ? 1.598 -3.380 18.573 1.00 97.25 220 ILE A C 1
ATOM 1802 O O . ILE A 1 220 ? 1.755 -4.568 18.868 1.00 97.25 220 ILE A O 1
ATOM 1806 N N . ALA A 1 221 ? 1.834 -2.391 19.435 1.00 93.44 221 ALA A N 1
ATOM 1807 C CA . ALA A 1 221 ? 2.246 -2.615 20.810 1.00 93.44 221 ALA A CA 1
ATOM 1808 C C . ALA A 1 221 ? 1.198 -3.463 21.562 1.00 93.44 221 ALA A C 1
ATOM 1810 O O . ALA A 1 221 ? 0.010 -3.377 21.251 1.00 93.44 221 ALA A O 1
ATOM 1811 N N . PRO A 1 222 ? 1.583 -4.234 22.599 1.00 90.69 222 PRO A N 1
ATOM 1812 C CA . PRO A 1 222 ? 0.658 -5.119 23.320 1.00 90.69 222 PRO A CA 1
ATOM 1813 C C . PRO A 1 222 ? -0.581 -4.440 23.927 1.00 90.69 222 PRO A C 1
ATOM 1815 O O . PRO A 1 222 ? -1.558 -5.112 24.236 1.00 90.69 222 PRO A O 1
ATOM 1818 N N . ASN A 1 223 ? -0.556 -3.117 24.111 1.00 88.19 223 ASN A N 1
ATOM 1819 C CA . ASN A 1 223 ? -1.716 -2.346 24.565 1.00 88.19 223 ASN A CA 1
ATOM 1820 C C . ASN A 1 223 ? -2.747 -2.062 23.451 1.00 88.19 223 ASN A C 1
ATOM 1822 O O . ASN A 1 223 ? -3.820 -1.548 23.752 1.00 88.19 223 ASN A O 1
ATOM 1826 N N . GLY A 1 224 ? -2.426 -2.353 22.186 1.00 88.44 224 GLY A N 1
ATOM 1827 C CA . GLY A 1 224 ? -3.294 -2.135 21.029 1.00 88.44 224 GLY A CA 1
ATOM 1828 C C . GLY A 1 224 ? -3.500 -0.665 20.646 1.00 88.44 224 GLY A C 1
ATOM 1829 O O . GLY A 1 224 ? -4.420 -0.361 19.890 1.00 88.44 224 GLY A O 1
ATOM 1830 N N . LEU A 1 225 ? -2.712 0.266 21.196 1.00 88.38 225 LEU A N 1
ATOM 1831 C CA . LEU A 1 225 ? -2.972 1.706 21.056 1.00 88.38 225 LEU A CA 1
ATOM 1832 C C . LEU A 1 225 ? -2.097 2.394 20.010 1.00 88.38 225 LEU A C 1
ATOM 1834 O O . LEU A 1 225 ? -2.522 3.397 19.447 1.00 88.38 225 LEU A O 1
ATOM 1838 N N . HIS A 1 226 ? -0.886 1.890 19.793 1.00 90.62 226 HIS A N 1
ATOM 1839 C CA . HIS A 1 226 ? 0.110 2.491 18.913 1.00 90.62 226 HIS A CA 1
ATOM 1840 C C . HIS A 1 226 ? 1.048 1.423 18.357 1.00 90.62 226 HIS A C 1
ATOM 1842 O O . HIS A 1 226 ? 1.131 0.309 18.880 1.00 90.62 226 HIS A O 1
ATOM 1848 N N . GLU A 1 227 ? 1.783 1.768 17.311 1.00 91.31 227 GLU A N 1
ATOM 1849 C CA . GLU A 1 227 ? 2.835 0.913 16.783 1.00 91.31 227 GLU A CA 1
ATOM 1850 C C . GLU A 1 227 ? 3.930 0.563 17.803 1.00 91.31 227 GLU A C 1
ATOM 1852 O O . GLU A 1 227 ? 4.314 1.343 18.670 1.00 91.31 227 GLU A O 1
ATOM 1857 N N . GLN A 1 228 ? 4.499 -0.625 17.664 1.00 88.88 228 GLN A N 1
ATOM 1858 C CA . GLN A 1 228 ? 5.664 -1.057 18.409 1.00 88.88 228 GLN A CA 1
ATOM 1859 C C . GLN A 1 228 ? 6.933 -0.526 17.733 1.00 88.88 228 GLN A C 1
ATOM 1861 O O . GLN A 1 228 ? 7.291 -0.934 16.621 1.00 88.88 228 GLN A O 1
ATOM 1866 N N . VAL A 1 229 ? 7.648 0.344 18.445 1.00 88.06 229 VAL A N 1
ATOM 1867 C CA . VAL A 1 229 ? 8.910 0.948 17.993 1.00 88.06 229 VAL A CA 1
ATOM 1868 C C . VAL A 1 229 ? 9.907 -0.121 17.532 1.00 88.06 229 VAL A C 1
ATOM 1870 O O . VAL A 1 229 ? 10.088 -1.151 18.180 1.00 88.06 229 VAL A O 1
ATOM 1873 N N . GLY A 1 230 ? 10.569 0.140 16.402 1.00 86.69 230 GLY A N 1
ATOM 1874 C CA . GLY A 1 230 ? 11.629 -0.717 15.861 1.00 86.69 230 GLY A CA 1
ATOM 1875 C C . GLY A 1 230 ? 11.151 -1.957 15.099 1.00 86.69 230 GLY A C 1
ATOM 1876 O O . GLY A 1 230 ? 11.983 -2.759 14.692 1.00 86.69 230 GLY A O 1
ATOM 1877 N N . THR A 1 231 ? 9.842 -2.127 14.882 1.00 93.75 231 THR A N 1
ATOM 1878 C CA . THR A 1 231 ? 9.295 -3.295 14.157 1.00 93.75 231 THR A CA 1
ATOM 1879 C C . THR A 1 231 ? 8.952 -3.023 12.690 1.00 93.75 231 THR A C 1
ATOM 1881 O O . THR A 1 231 ? 8.669 -3.958 11.938 1.00 93.75 231 THR A O 1
ATOM 1884 N N . ARG A 1 232 ? 8.995 -1.754 12.262 1.00 95.25 232 ARG A N 1
ATOM 1885 C CA . ARG A 1 232 ? 8.723 -1.346 10.877 1.00 95.25 232 ARG A CA 1
ATOM 1886 C C . ARG A 1 232 ? 9.697 -2.019 9.913 1.00 95.25 232 ARG A C 1
ATOM 1888 O O . ARG A 1 232 ? 10.905 -1.835 10.022 1.00 95.25 232 ARG A O 1
ATOM 1895 N N . THR A 1 233 ? 9.162 -2.743 8.937 1.00 97.31 233 THR A N 1
ATOM 1896 C CA . THR A 1 233 ? 9.942 -3.484 7.937 1.00 97.31 233 THR A CA 1
ATOM 1897 C C . THR A 1 233 ? 9.372 -3.236 6.545 1.00 97.31 233 THR A C 1
ATOM 1899 O O . THR A 1 233 ? 8.158 -3.241 6.369 1.00 97.31 233 THR A O 1
ATOM 1902 N N . THR A 1 234 ? 10.234 -3.019 5.548 1.00 98.44 234 THR A N 1
ATOM 1903 C CA . THR A 1 234 ? 9.822 -3.000 4.132 1.00 98.44 234 THR A CA 1
ATOM 1904 C C . THR A 1 234 ? 9.801 -4.431 3.604 1.00 98.44 234 THR A C 1
ATOM 1906 O O . THR A 1 234 ? 10.803 -5.127 3.736 1.00 98.44 234 THR A O 1
ATOM 1909 N N . ILE A 1 235 ? 8.681 -4.861 3.018 1.00 98.56 235 ILE A N 1
ATOM 1910 C CA . ILE A 1 235 ? 8.533 -6.196 2.406 1.00 98.56 235 ILE A CA 1
ATOM 1911 C C . ILE A 1 235 ? 8.494 -6.145 0.872 1.00 98.56 235 ILE A C 1
ATOM 1913 O O . ILE A 1 235 ? 8.675 -7.165 0.210 1.00 98.56 235 ILE A O 1
ATOM 1917 N N . LEU A 1 236 ? 8.270 -4.960 0.295 1.00 98.12 236 LEU A N 1
ATOM 1918 C CA . LEU A 1 236 ? 8.286 -4.738 -1.148 1.00 98.12 236 LEU A CA 1
ATOM 1919 C C . LEU A 1 236 ? 8.722 -3.305 -1.469 1.00 98.12 236 LEU A C 1
ATOM 1921 O O . LEU A 1 236 ? 8.260 -2.373 -0.806 1.00 98.12 236 LEU A O 1
ATOM 1925 N N . GLY A 1 237 ? 9.543 -3.124 -2.507 1.00 96.88 237 GLY A N 1
ATOM 1926 C CA . GLY A 1 237 ? 9.930 -1.793 -2.994 1.00 96.88 237 GLY A CA 1
ATOM 1927 C C . GLY A 1 237 ? 11.060 -1.140 -2.193 1.00 96.88 237 GLY A C 1
ATOM 1928 O O . GLY A 1 237 ? 11.039 0.061 -1.946 1.00 96.88 237 GLY A O 1
ATOM 1929 N N . SER A 1 238 ? 12.037 -1.918 -1.731 1.00 95.25 238 SER A N 1
ATOM 1930 C CA . SER A 1 238 ? 13.134 -1.431 -0.880 1.00 95.25 238 SER A CA 1
ATOM 1931 C C . SER A 1 238 ? 14.087 -0.432 -1.555 1.00 95.25 238 SER A C 1
ATOM 1933 O O . SER A 1 238 ? 14.761 0.332 -0.854 1.00 95.25 238 SER A O 1
ATOM 1935 N N . LEU A 1 239 ? 14.147 -0.409 -2.889 1.00 94.75 239 LEU A N 1
ATOM 1936 C CA . LEU A 1 239 ? 15.067 0.445 -3.641 1.00 94.75 239 LEU A CA 1
ATOM 1937 C C . LEU A 1 239 ? 14.558 1.889 -3.794 1.00 94.75 239 LEU A C 1
ATOM 1939 O O . LEU A 1 239 ? 13.373 2.144 -4.011 1.00 94.75 239 LEU A O 1
ATOM 1943 N N . ASN A 1 240 ? 15.491 2.843 -3.716 1.00 88.06 240 ASN A N 1
ATOM 1944 C CA . ASN A 1 240 ? 15.256 4.274 -3.943 1.00 88.06 240 ASN A CA 1
ATOM 1945 C C . ASN A 1 240 ? 16.380 4.838 -4.805 1.00 88.06 240 ASN A C 1
ATOM 1947 O O . ASN A 1 240 ? 17.531 4.422 -4.655 1.00 88.06 240 ASN A O 1
ATOM 1951 N N . GLY A 1 241 ? 16.064 5.801 -5.665 1.00 76.38 241 GLY A N 1
ATOM 1952 C CA . GLY A 1 241 ? 17.036 6.455 -6.532 1.00 76.38 241 GLY A CA 1
ATOM 1953 C C . GLY A 1 241 ? 16.369 7.164 -7.713 1.00 76.38 241 GLY A C 1
ATOM 1954 O O . GLY A 1 241 ? 15.178 7.470 -7.625 1.00 76.38 241 GLY A O 1
ATOM 1955 N N . PRO A 1 242 ? 17.118 7.420 -8.802 1.00 74.06 242 PRO A N 1
ATOM 1956 C CA . PRO A 1 242 ? 16.703 8.258 -9.931 1.00 74.06 242 PRO A CA 1
ATOM 1957 C C . PRO A 1 242 ? 15.757 7.512 -10.896 1.00 74.06 242 PRO A C 1
ATOM 1959 O O . PRO A 1 242 ? 16.011 7.435 -12.094 1.00 74.06 242 PRO A O 1
ATOM 1962 N N . GLY A 1 243 ? 14.719 6.871 -10.352 1.00 86.31 243 GLY A N 1
ATOM 1963 C CA . GLY A 1 243 ? 13.771 6.041 -11.095 1.00 86.31 243 GLY A CA 1
ATOM 1964 C C . GLY A 1 243 ? 14.152 4.559 -11.152 1.00 86.31 243 GLY A C 1
ATOM 1965 O O . GLY A 1 243 ? 15.307 4.165 -10.970 1.00 86.31 243 GLY A O 1
ATOM 1966 N N . CYS A 1 244 ? 13.156 3.702 -11.384 1.00 90.44 244 CYS A N 1
ATOM 1967 C CA . CYS A 1 244 ? 13.340 2.251 -11.315 1.00 90.44 244 CYS A CA 1
ATOM 1968 C C . CYS A 1 244 ? 14.150 1.671 -12.480 1.00 90.44 244 CYS A C 1
ATOM 1970 O O . CYS A 1 244 ? 14.796 0.636 -12.308 1.00 90.44 244 CYS A O 1
ATOM 1972 N N . ASP A 1 245 ? 14.179 2.341 -13.635 1.00 88.00 245 ASP A N 1
ATOM 1973 C CA . ASP A 1 245 ? 14.962 1.882 -14.792 1.00 88.00 245 ASP A CA 1
ATOM 1974 C C . ASP A 1 245 ? 16.474 1.872 -14.501 1.00 88.00 245 ASP A C 1
ATOM 1976 O O . ASP A 1 245 ? 17.216 1.098 -15.106 1.00 88.00 245 ASP A O 1
ATOM 1980 N N . ALA A 1 246 ? 16.935 2.664 -13.526 1.00 90.00 246 ALA A N 1
ATOM 1981 C CA . ALA A 1 246 ? 18.336 2.711 -13.118 1.00 90.00 246 ALA A CA 1
ATOM 1982 C C . ALA A 1 246 ? 18.822 1.429 -12.413 1.00 90.00 246 ALA A C 1
ATOM 1984 O O . ALA A 1 246 ? 20.026 1.176 -12.372 1.00 90.00 246 ALA A O 1
ATOM 1985 N N . PHE A 1 247 ? 17.917 0.613 -11.862 1.00 90.81 247 PHE A N 1
ATOM 1986 C CA . PHE A 1 247 ? 18.274 -0.618 -11.141 1.00 90.81 247 PHE A CA 1
ATOM 1987 C C . PHE A 1 247 ? 18.264 -1.868 -12.022 1.00 90.81 247 PHE A C 1
ATOM 1989 O O . PHE A 1 247 ? 18.723 -2.925 -11.592 1.00 90.81 247 PHE A O 1
ATOM 1996 N N . GLY A 1 248 ? 17.756 -1.750 -13.249 1.00 85.62 248 GLY A N 1
ATOM 1997 C CA . GLY A 1 248 ? 17.580 -2.873 -14.158 1.00 85.62 248 GLY A CA 1
ATOM 1998 C C . GLY A 1 248 ? 16.351 -3.741 -13.846 1.00 85.62 248 GLY A C 1
ATOM 1999 O O . GLY A 1 248 ? 15.624 -3.507 -12.870 1.00 85.62 248 GLY A O 1
ATOM 2000 N N . PRO A 1 249 ? 16.087 -4.734 -14.713 1.00 82.06 249 PRO A N 1
ATOM 2001 C CA . PRO A 1 249 ? 14.955 -5.637 -14.567 1.00 82.06 249 PRO A CA 1
ATOM 2002 C C . PRO A 1 249 ? 15.127 -6.534 -13.343 1.00 82.06 249 PRO A C 1
ATOM 2004 O O . PRO A 1 249 ? 16.241 -6.843 -12.929 1.00 82.06 249 PRO A O 1
ATOM 2007 N N . ASP A 1 250 ? 14.002 -6.991 -12.802 1.00 90.00 250 ASP A N 1
ATOM 2008 C CA . ASP A 1 250 ? 13.950 -7.825 -11.605 1.00 90.00 250 ASP A CA 1
ATOM 2009 C C . ASP A 1 250 ? 14.568 -7.132 -10.375 1.00 90.00 250 ASP A C 1
ATOM 2011 O O . ASP A 1 250 ? 15.087 -7.773 -9.472 1.00 90.00 250 ASP A O 1
ATOM 2015 N N . SER A 1 251 ? 14.507 -5.804 -10.315 1.00 93.56 251 SER A N 1
ATOM 2016 C CA . SER A 1 251 ? 14.877 -5.032 -9.131 1.00 93.56 251 SER A CA 1
ATOM 2017 C C . SER A 1 251 ? 13.682 -4.878 -8.183 1.00 93.56 251 SER A C 1
ATOM 2019 O O . SER A 1 251 ? 12.521 -4.883 -8.597 1.00 93.56 251 SER A O 1
ATOM 2021 N N . ASP A 1 252 ? 13.942 -4.738 -6.880 1.00 96.44 252 ASP A N 1
ATOM 2022 C CA . ASP A 1 252 ? 12.892 -4.509 -5.877 1.00 96.44 252 ASP A CA 1
ATOM 2023 C C . ASP A 1 252 ? 12.497 -3.021 -5.805 1.00 96.44 252 ASP A C 1
ATOM 2025 O O . ASP A 1 252 ? 12.601 -2.376 -4.762 1.00 96.44 252 ASP A O 1
ATOM 2029 N N . CYS A 1 253 ? 12.088 -2.461 -6.946 1.00 96.06 253 CYS A N 1
ATOM 2030 C CA . CYS A 1 253 ? 11.698 -1.061 -7.098 1.00 96.06 253 CYS A CA 1
ATOM 2031 C C . CYS A 1 253 ? 10.238 -0.950 -7.552 1.00 96.06 253 CYS A C 1
ATOM 2033 O O . CYS A 1 253 ? 9.826 -1.592 -8.520 1.00 96.06 253 CYS A O 1
ATOM 2035 N N . ILE A 1 254 ? 9.455 -0.122 -6.857 1.00 96.31 254 ILE A N 1
ATOM 2036 C CA . ILE A 1 254 ? 8.095 0.247 -7.263 1.00 96.31 254 ILE A CA 1
ATOM 2037 C C . ILE A 1 254 ? 8.121 1.720 -7.658 1.00 96.31 254 ILE A C 1
ATOM 2039 O O . ILE A 1 254 ? 8.264 2.576 -6.790 1.00 96.31 254 ILE A O 1
ATOM 2043 N N . GLY A 1 255 ? 8.012 2.034 -8.947 1.00 93.81 255 GLY A N 1
ATOM 2044 C CA . GLY A 1 255 ? 8.173 3.408 -9.424 1.00 93.81 255 GLY A CA 1
ATOM 2045 C C . GLY A 1 255 ? 6.950 4.272 -9.132 1.00 93.81 255 GLY A C 1
ATOM 2046 O O . GLY A 1 255 ? 5.829 3.859 -9.413 1.00 93.81 255 GLY A O 1
ATOM 2047 N N . ALA A 1 256 ? 7.174 5.487 -8.631 1.00 92.81 256 ALA A N 1
ATOM 2048 C CA . ALA A 1 256 ? 6.178 6.554 -8.498 1.00 92.81 256 ALA A CA 1
ATOM 2049 C C . ALA A 1 256 ? 6.682 7.842 -9.188 1.00 92.81 256 ALA A C 1
ATOM 2051 O O . ALA A 1 256 ? 6.576 8.955 -8.663 1.00 92.81 256 ALA A O 1
ATOM 2052 N N . GLU A 1 257 ? 7.291 7.677 -10.363 1.00 88.88 257 GLU A N 1
ATOM 2053 C CA . GLU A 1 257 ? 8.040 8.706 -11.098 1.00 88.88 257 GLU A CA 1
ATOM 2054 C C . GLU A 1 257 ? 7.129 9.796 -11.677 1.00 88.88 257 GLU A C 1
ATOM 2056 O O . GLU A 1 257 ? 7.405 10.981 -11.523 1.00 88.88 257 GLU A O 1
ATOM 2061 N N . GLY A 1 258 ? 5.991 9.416 -12.260 1.00 82.56 258 GLY A N 1
ATOM 2062 C CA . GLY A 1 258 ? 5.046 10.322 -12.915 1.00 82.56 258 GLY A CA 1
ATOM 2063 C C . GLY A 1 258 ? 4.118 11.088 -11.972 1.00 82.56 258 GLY A C 1
ATOM 2064 O O . GLY A 1 258 ? 3.146 11.674 -12.431 1.00 82.56 258 GLY A O 1
ATOM 2065 N N . LYS A 1 259 ? 4.383 11.106 -10.661 1.00 83.06 259 LYS A N 1
ATOM 2066 C CA . LYS A 1 259 ? 3.609 11.871 -9.660 1.00 83.06 259 LYS A CA 1
ATOM 2067 C C . LYS A 1 259 ? 2.128 11.449 -9.506 1.00 83.06 259 LYS A C 1
ATOM 2069 O O . LYS A 1 259 ? 1.444 11.954 -8.624 1.00 83.06 259 LYS A O 1
ATOM 2074 N N . SER A 1 260 ? 1.639 10.506 -10.308 1.00 87.88 260 SER A N 1
ATOM 2075 C CA . SER A 1 260 ? 0.289 9.943 -10.267 1.00 87.88 260 SER A CA 1
ATOM 2076 C C . SER A 1 260 ? 0.360 8.421 -10.476 1.00 87.88 260 SER A C 1
ATOM 2078 O O . SER A 1 260 ? 1.436 7.824 -10.454 1.00 87.88 260 SER A O 1
ATOM 2080 N N . HIS A 1 261 ? -0.802 7.783 -10.602 1.00 93.88 261 HIS A N 1
ATOM 2081 C CA . HIS A 1 261 ? -0.971 6.359 -10.900 1.00 93.88 261 HIS A CA 1
ATOM 2082 C C . HIS A 1 261 ? -0.164 5.415 -10.015 1.00 93.88 261 HIS A C 1
ATOM 2084 O O . HIS A 1 261 ? 0.417 4.430 -10.470 1.00 93.88 261 HIS A O 1
ATOM 2090 N N . VAL A 1 262 ? -0.133 5.722 -8.727 1.00 93.50 262 VAL A N 1
ATOM 2091 C CA . VAL A 1 262 ? 0.593 4.920 -7.749 1.00 93.50 262 VAL A CA 1
ATOM 2092 C C . VAL A 1 262 ? -0.159 3.609 -7.460 1.00 93.50 262 VAL A C 1
ATOM 2094 O O . VAL A 1 262 ? 0.452 2.564 -7.229 1.00 93.50 262 VAL A O 1
ATOM 2097 N N . GLY A 1 263 ? -1.492 3.633 -7.529 1.00 94.25 263 GLY A N 1
ATOM 2098 C CA . GLY A 1 263 ? -2.346 2.543 -7.071 1.00 94.25 263 GLY A CA 1
ATOM 2099 C C . GLY A 1 263 ? -2.222 2.353 -5.560 1.00 94.25 263 GLY A C 1
ATOM 2100 O O . GLY A 1 263 ? -2.456 3.287 -4.796 1.00 94.25 263 GLY A O 1
ATOM 2101 N N . GLY A 1 264 ? -1.808 1.162 -5.129 1.00 96.50 264 GLY A N 1
ATOM 2102 C CA . GLY A 1 264 ? -1.428 0.917 -3.741 1.00 96.50 264 GLY A CA 1
ATOM 2103 C C . GLY A 1 264 ? -2.519 0.345 -2.843 1.00 96.50 264 GLY A C 1
ATOM 2104 O O . GLY A 1 264 ? -2.431 0.504 -1.632 1.00 96.50 264 GLY A O 1
ATOM 2105 N N . ALA A 1 265 ? -3.540 -0.319 -3.382 1.00 97.44 265 ALA A N 1
ATOM 2106 C CA . ALA A 1 265 ? -4.481 -1.104 -2.590 1.00 97.44 265 ALA A CA 1
ATOM 2107 C C . ALA A 1 265 ? -3.852 -2.397 -2.042 1.00 97.44 265 ALA A C 1
ATOM 2109 O O . ALA A 1 265 ? -3.095 -3.073 -2.743 1.00 97.44 265 ALA A O 1
ATOM 2110 N N . LEU A 1 266 ? -4.236 -2.761 -0.817 1.00 98.00 266 LEU A N 1
ATOM 2111 C CA . LEU A 1 266 ? -3.870 -4.001 -0.134 1.00 98.00 266 LEU A CA 1
ATOM 2112 C C . LEU A 1 266 ? -5.144 -4.729 0.305 1.00 98.00 266 LEU A C 1
ATOM 2114 O O . LEU A 1 266 ? -6.043 -4.114 0.878 1.00 98.00 266 LEU A O 1
ATOM 2118 N N . THR A 1 267 ? -5.238 -6.036 0.069 1.00 97.56 267 THR A N 1
ATOM 2119 C CA . THR A 1 267 ? -6.335 -6.847 0.615 1.00 97.56 267 THR A CA 1
ATOM 2120 C C . THR A 1 267 ? -5.874 -8.272 0.900 1.00 97.56 267 THR A C 1
ATOM 2122 O O . THR A 1 267 ? -5.211 -8.895 0.071 1.00 97.56 267 THR A O 1
ATOM 2125 N N . PHE A 1 268 ? -6.193 -8.769 2.094 1.00 98.12 268 PHE A N 1
ATOM 2126 C CA . PHE A 1 268 ? -5.825 -10.112 2.532 1.00 98.12 268 PHE A CA 1
ATOM 2127 C C . PHE A 1 268 ? -6.854 -11.154 2.109 1.00 98.12 268 PHE A C 1
ATOM 2129 O O . PHE A 1 268 ? -8.059 -10.898 2.102 1.00 98.12 268 PHE A O 1
ATOM 2136 N N . ARG A 1 269 ? -6.338 -12.344 1.819 1.00 97.88 269 ARG A N 1
ATOM 2137 C CA . ARG A 1 269 ? -7.071 -13.603 1.736 1.00 97.88 269 ARG A CA 1
ATOM 2138 C C . ARG A 1 269 ? -7.131 -14.262 3.111 1.00 97.88 269 ARG A C 1
ATOM 2140 O O . ARG A 1 269 ? -6.327 -13.950 3.992 1.00 97.88 269 ARG A O 1
ATOM 2147 N N . SER A 1 270 ? -8.055 -15.199 3.283 1.00 96.81 270 SER A N 1
ATOM 2148 C CA . SER A 1 270 ? -8.227 -15.975 4.516 1.00 96.81 270 SER A CA 1
ATOM 2149 C C . SER A 1 270 ? -7.004 -16.819 4.892 1.00 96.81 270 SER A C 1
ATOM 2151 O O . SER A 1 270 ? -6.781 -17.070 6.074 1.00 96.81 270 SER A O 1
ATOM 2153 N N . ASP A 1 271 ? -6.178 -17.205 3.916 1.00 96.88 271 ASP A N 1
ATOM 2154 C CA . ASP A 1 271 ? -4.936 -17.965 4.120 1.00 96.88 271 ASP A CA 1
ATOM 2155 C C . ASP A 1 271 ? -3.736 -17.105 4.568 1.00 96.88 271 ASP A C 1
ATOM 2157 O O . ASP A 1 271 ? -2.637 -17.625 4.770 1.00 96.88 271 ASP A O 1
ATOM 2161 N N . GLY A 1 272 ? -3.930 -15.792 4.729 1.00 97.56 272 GLY A N 1
ATOM 2162 C CA . GLY A 1 272 ? -2.891 -14.850 5.142 1.00 97.56 272 GLY A CA 1
ATOM 2163 C C . GLY A 1 272 ? -2.018 -14.318 4.003 1.00 97.56 272 GLY A C 1
ATOM 2164 O O . GLY A 1 272 ? -1.167 -13.465 4.254 1.00 97.56 272 GLY A O 1
ATOM 2165 N N . THR A 1 273 ? -2.227 -14.756 2.760 1.00 98.56 273 THR A N 1
ATOM 2166 C CA . THR A 1 273 ? -1.629 -14.115 1.581 1.00 98.56 273 THR A CA 1
ATOM 2167 C C . THR A 1 273 ? -2.397 -12.840 1.219 1.00 98.56 273 THR A C 1
ATOM 2169 O O . THR A 1 273 ? -3.520 -12.618 1.678 1.00 98.56 273 THR A O 1
ATOM 2172 N N . MET A 1 274 ? -1.794 -11.952 0.429 1.00 98.31 274 MET A N 1
ATOM 2173 C CA . MET A 1 274 ? -2.405 -10.670 0.083 1.00 98.31 274 MET A CA 1
ATOM 2174 C C . MET A 1 274 ? -2.269 -10.332 -1.393 1.00 98.31 274 MET A C 1
ATOM 2176 O O . MET A 1 274 ? -1.230 -10.571 -2.015 1.00 98.31 274 MET A O 1
ATOM 2180 N N . TYR A 1 275 ? -3.310 -9.689 -1.918 1.00 98.69 275 TYR A N 1
ATOM 2181 C CA . TYR A 1 275 ? -3.222 -8.968 -3.173 1.00 98.69 275 TYR A CA 1
ATOM 2182 C C . TYR A 1 275 ? -2.714 -7.548 -2.932 1.00 98.69 275 TYR A C 1
ATOM 2184 O O . TYR A 1 275 ? -3.175 -6.855 -2.020 1.00 98.69 275 TYR A O 1
ATOM 2192 N N . VAL A 1 276 ? -1.803 -7.105 -3.794 1.00 98.75 276 VAL A N 1
ATOM 2193 C CA . VAL A 1 276 ? -1.274 -5.737 -3.809 1.00 98.75 276 VAL A CA 1
ATOM 2194 C C . VAL A 1 276 ? -1.448 -5.169 -5.206 1.00 98.75 276 VAL A C 1
ATOM 2196 O O . VAL A 1 276 ? -0.923 -5.728 -6.167 1.00 98.75 276 VAL A O 1
ATOM 2199 N N . SER A 1 277 ? -2.148 -4.049 -5.349 1.00 98.19 277 SER A N 1
ATOM 2200 C CA . SER A 1 277 ? -2.171 -3.345 -6.629 1.00 98.19 277 SER A CA 1
ATOM 2201 C C . SER A 1 277 ? -1.023 -2.350 -6.717 1.00 98.19 277 SER A C 1
ATOM 2203 O O . SER A 1 277 ? -0.836 -1.538 -5.810 1.00 98.19 277 SER A O 1
ATOM 2205 N N . VAL A 1 278 ? -0.336 -2.335 -7.849 1.00 97.75 278 VAL A N 1
ATOM 2206 C CA . VAL A 1 278 ? 0.704 -1.363 -8.162 1.00 97.75 278 VAL A CA 1
ATOM 2207 C C . VAL A 1 278 ? 0.347 -0.716 -9.491 1.00 97.75 278 VAL A C 1
ATOM 2209 O O . VAL A 1 278 ? 0.237 -1.399 -10.512 1.00 97.75 278 VAL A O 1
ATOM 2212 N N . GLY A 1 279 ? 0.139 0.599 -9.489 1.00 96.25 279 GLY A N 1
ATOM 2213 C CA . GLY A 1 279 ? -0.152 1.323 -10.719 1.00 96.25 279 GLY A CA 1
ATOM 2214 C C . GLY A 1 279 ? 1.066 1.423 -11.641 1.00 96.25 279 GLY A C 1
ATOM 2215 O O . GLY A 1 279 ? 2.181 1.002 -11.314 1.00 96.25 279 GLY A O 1
ATOM 2216 N N . ASP A 1 280 ? 0.857 1.947 -12.842 1.00 94.56 280 ASP A N 1
ATOM 2217 C CA . ASP A 1 280 ? 1.920 2.114 -13.832 1.00 94.56 280 ASP A CA 1
ATOM 2218 C C . ASP A 1 280 ? 2.978 3.150 -13.408 1.00 94.56 280 ASP A C 1
ATOM 2220 O O . ASP A 1 280 ? 4.066 3.169 -13.979 1.00 94.56 280 ASP A O 1
ATOM 2224 N N . GLY A 1 281 ? 2.703 3.940 -12.361 1.00 92.00 281 GLY A N 1
ATOM 2225 C CA . GLY A 1 281 ? 3.618 4.925 -11.786 1.00 92.00 281 GLY A CA 1
ATOM 2226 C C . GLY A 1 281 ? 3.859 6.137 -12.684 1.00 92.00 281 GLY A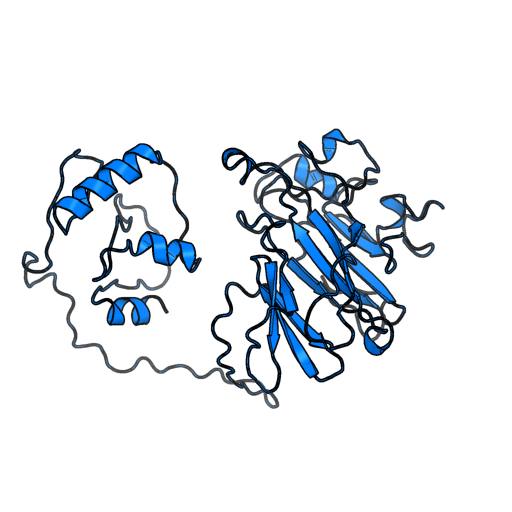 C 1
ATOM 2227 O O . GLY A 1 281 ? 4.803 6.889 -12.441 1.00 92.00 281 GLY A O 1
ATOM 2228 N N . ALA A 1 282 ? 3.055 6.301 -13.738 1.00 89.62 282 ALA A N 1
ATOM 2229 C CA . ALA A 1 282 ? 3.167 7.373 -14.712 1.00 89.62 282 ALA A CA 1
ATOM 2230 C C . ALA A 1 282 ? 2.241 8.557 -14.364 1.00 89.62 282 ALA A C 1
ATOM 2232 O O . ALA A 1 282 ? 1.824 8.757 -13.227 1.00 89.62 282 ALA A O 1
ATOM 2233 N N . ILE A 1 283 ? 1.960 9.387 -15.363 1.00 82.69 283 ILE A N 1
ATOM 2234 C CA . ILE A 1 283 ? 1.053 10.536 -15.293 1.00 82.69 283 ILE A CA 1
ATOM 2235 C C . ILE A 1 283 ? -0.048 10.361 -16.349 1.00 82.69 283 ILE A C 1
ATOM 2237 O O . ILE A 1 283 ? 0.021 9.459 -17.183 1.00 82.69 283 ILE A O 1
ATOM 2241 N N . ALA A 1 284 ? -1.067 11.220 -16.373 1.00 75.88 284 ALA A N 1
ATOM 2242 C CA . ALA A 1 284 ? -2.172 11.169 -17.337 1.00 75.88 284 ALA A CA 1
ATOM 2243 C C . ALA A 1 284 ? -1.797 11.503 -18.807 1.00 75.88 284 ALA A C 1
ATOM 2245 O O . ALA A 1 284 ? -2.675 11.838 -19.599 1.00 75.88 284 ALA A O 1
ATOM 2246 N N . ILE A 1 285 ? -0.521 11.385 -19.189 1.00 76.88 285 ILE A N 1
ATOM 2247 C CA . ILE A 1 285 ? -0.021 11.522 -20.565 1.00 76.88 285 ILE A CA 1
ATOM 2248 C C . ILE A 1 285 ? 0.765 10.273 -20.977 1.00 76.88 285 ILE A C 1
ATOM 2250 O O . ILE A 1 285 ? 1.226 9.502 -20.135 1.00 76.88 285 ILE A O 1
ATOM 2254 N N . ILE A 1 286 ? 0.935 10.070 -22.285 1.00 76.44 286 ILE A N 1
ATOM 2255 C CA . ILE A 1 286 ? 1.734 8.959 -22.816 1.00 76.44 286 ILE A CA 1
ATOM 2256 C C . ILE A 1 286 ? 3.190 9.139 -22.367 1.00 76.44 286 ILE A C 1
ATOM 2258 O O . ILE A 1 286 ? 3.819 10.147 -22.678 1.00 76.44 286 ILE A O 1
ATOM 2262 N N . SER A 1 287 ? 3.721 8.152 -21.649 1.00 82.69 287 SER A N 1
ATOM 2263 C CA . SER A 1 287 ? 5.096 8.132 -21.148 1.00 82.69 287 SER A CA 1
ATOM 2264 C C . SER A 1 287 ? 5.670 6.715 -21.249 1.00 82.69 287 SER A C 1
ATOM 2266 O O . SER A 1 287 ? 4.922 5.757 -21.026 1.00 82.69 287 SER A O 1
ATOM 2268 N N . PRO A 1 288 ? 6.978 6.546 -21.528 1.00 84.81 288 PRO A N 1
ATOM 2269 C CA . PRO A 1 288 ? 7.641 5.243 -21.459 1.00 84.81 288 PRO A CA 1
ATOM 2270 C C . PRO A 1 288 ? 7.437 4.521 -20.118 1.00 84.81 288 PRO A C 1
ATOM 2272 O O . PRO A 1 288 ? 7.309 3.299 -20.106 1.00 84.81 288 PRO A O 1
ATOM 2275 N N . VAL A 1 289 ? 7.308 5.265 -19.011 1.00 87.31 289 VAL A N 1
ATOM 2276 C CA . VAL A 1 289 ? 7.027 4.712 -17.672 1.00 87.31 289 VAL A CA 1
ATOM 2277 C C . VAL A 1 289 ? 5.722 3.908 -17.666 1.00 87.31 289 VAL A C 1
ATOM 2279 O O . VAL A 1 289 ? 5.680 2.803 -17.129 1.00 87.31 289 VAL A O 1
ATOM 2282 N N . ALA A 1 290 ? 4.680 4.391 -18.354 1.00 88.81 290 ALA A N 1
ATOM 2283 C CA . ALA A 1 290 ? 3.382 3.714 -18.412 1.00 88.81 290 ALA A CA 1
ATOM 2284 C C . ALA A 1 290 ? 3.459 2.339 -19.108 1.00 88.81 290 ALA A C 1
ATOM 2286 O O . ALA A 1 290 ? 2.661 1.437 -18.831 1.00 88.81 290 ALA A O 1
ATOM 2287 N N . LEU A 1 291 ? 4.447 2.141 -19.991 1.00 90.19 291 LEU A N 1
ATOM 2288 C CA . LEU A 1 291 ? 4.649 0.879 -20.707 1.00 90.19 291 LEU A CA 1
ATOM 2289 C C . LEU A 1 291 ? 5.162 -0.244 -19.795 1.00 90.19 291 LEU A C 1
ATOM 2291 O O . LEU A 1 291 ? 5.012 -1.415 -20.150 1.00 90.19 291 LEU A O 1
ATOM 2295 N N . ARG A 1 292 ? 5.682 0.071 -18.596 1.00 90.69 292 ARG A N 1
ATOM 2296 C CA . ARG A 1 292 ? 6.059 -0.938 -17.586 1.00 90.69 292 ARG A CA 1
ATOM 2297 C C . ARG A 1 292 ? 4.876 -1.821 -17.177 1.00 90.69 292 ARG A C 1
ATOM 2299 O O . ARG A 1 292 ? 5.080 -2.976 -16.805 1.00 90.69 292 ARG A O 1
ATOM 2306 N N . SER A 1 293 ? 3.639 -1.342 -17.349 1.00 94.06 293 SER A N 1
ATOM 2307 C CA . SER A 1 293 ? 2.420 -2.136 -17.143 1.00 94.06 293 SER A CA 1
ATOM 2308 C C . SER A 1 293 ? 2.405 -3.449 -17.937 1.00 94.06 293 SER A C 1
ATOM 2310 O O . SER A 1 293 ? 1.928 -4.461 -17.420 1.00 94.06 293 SER A O 1
ATOM 2312 N N . GLN A 1 294 ? 3.017 -3.471 -19.125 1.00 94.62 294 GLN A N 1
ATOM 2313 C CA . GLN A 1 294 ? 3.126 -4.646 -20.000 1.00 94.62 294 GLN A CA 1
ATOM 2314 C C . GLN A 1 294 ? 4.450 -5.412 -19.848 1.00 94.62 294 GLN A C 1
ATOM 2316 O O . GLN A 1 294 ? 4.632 -6.462 -20.460 1.00 94.62 294 GLN A O 1
ATOM 2321 N N . GLN A 1 295 ? 5.393 -4.900 -19.055 1.00 93.00 295 GLN A N 1
ATOM 2322 C CA . GLN A 1 295 ? 6.708 -5.512 -18.887 1.00 93.00 295 GLN A CA 1
ATOM 2323 C C . GLN A 1 295 ? 6.712 -6.537 -17.753 1.00 93.00 295 GLN A C 1
ATOM 2325 O O . GLN A 1 295 ? 6.103 -6.335 -16.699 1.00 93.00 295 GLN A O 1
ATOM 2330 N N . PHE A 1 296 ? 7.444 -7.623 -17.981 1.00 94.25 296 PHE A N 1
ATOM 2331 C CA . PHE A 1 296 ? 7.799 -8.618 -16.975 1.00 94.25 296 PHE A CA 1
ATOM 2332 C C . PHE A 1 296 ? 9.021 -8.146 -16.179 1.00 94.25 296 PHE A C 1
ATOM 2334 O O . PHE A 1 296 ? 9.813 -7.339 -16.660 1.00 94.25 296 PHE A O 1
ATOM 2341 N N . GLY A 1 297 ? 9.196 -8.666 -14.967 1.00 92.44 297 GLY A N 1
ATOM 2342 C CA . GLY A 1 297 ? 10.347 -8.361 -14.118 1.00 92.44 297 GLY A CA 1
ATOM 2343 C C . GLY A 1 297 ? 10.263 -7.011 -13.402 1.00 92.44 297 GLY A C 1
ATOM 2344 O O . GLY A 1 297 ? 11.246 -6.593 -12.805 1.00 92.44 297 GLY A O 1
ATOM 2345 N N . VAL A 1 298 ? 9.119 -6.325 -13.437 1.00 94.19 298 VAL A N 1
ATOM 2346 C CA . VAL A 1 298 ? 8.890 -5.047 -12.743 1.00 94.19 298 VAL A CA 1
ATOM 2347 C C . VAL A 1 298 ? 7.537 -5.060 -12.036 1.00 94.19 298 VAL A C 1
ATOM 2349 O O . VAL A 1 298 ? 6.615 -5.753 -12.469 1.00 94.19 298 VAL A O 1
ATOM 2352 N N . TYR A 1 299 ? 7.396 -4.283 -10.959 1.00 96.12 299 TYR A N 1
ATOM 2353 C CA . TYR A 1 299 ? 6.142 -4.226 -10.200 1.00 96.12 299 TYR A CA 1
ATOM 2354 C C . TYR A 1 299 ? 5.099 -3.274 -10.787 1.00 96.12 299 TYR A C 1
ATOM 2356 O O . TYR A 1 299 ? 3.918 -3.438 -10.503 1.00 96.12 299 TYR A O 1
ATOM 2364 N N . ASN A 1 300 ? 5.499 -2.287 -11.592 1.00 95.56 300 ASN A N 1
ATOM 2365 C CA . ASN A 1 300 ? 4.573 -1.281 -12.110 1.00 95.56 300 ASN A CA 1
ATOM 2366 C C . ASN A 1 300 ? 3.502 -1.880 -13.037 1.00 95.56 300 ASN A C 1
ATOM 2368 O O . ASN A 1 300 ? 3.784 -2.710 -13.908 1.00 95.56 300 ASN A O 1
ATOM 2372 N N . GLY A 1 301 ? 2.264 -1.429 -12.841 1.00 96.56 301 GLY A N 1
ATOM 2373 C CA . GLY A 1 301 ? 1.070 -1.840 -13.574 1.00 96.56 301 GLY A CA 1
ATOM 2374 C C . GLY A 1 301 ? 0.718 -3.315 -13.397 1.00 96.56 301 GLY A C 1
ATOM 2375 O O . GLY A 1 301 ? 0.423 -4.006 -14.379 1.00 96.56 301 GLY A O 1
ATOM 2376 N N . LYS A 1 302 ? 0.779 -3.800 -12.152 1.00 97.75 302 LYS A N 1
ATOM 2377 C CA . LYS A 1 302 ? 0.503 -5.189 -11.763 1.00 97.75 302 LYS A CA 1
ATOM 2378 C C . LYS A 1 302 ? -0.524 -5.267 -10.637 1.00 97.75 302 LYS A C 1
ATOM 2380 O O . LYS A 1 302 ? -0.641 -4.368 -9.808 1.00 97.75 302 LYS A O 1
ATOM 2385 N N . ILE A 1 303 ? -1.213 -6.399 -10.572 1.00 98.50 303 ILE A N 1
ATOM 2386 C CA . ILE A 1 303 ? -1.747 -6.919 -9.313 1.00 98.50 303 ILE A CA 1
ATOM 2387 C C . ILE A 1 303 ? -0.807 -8.046 -8.903 1.00 98.50 303 ILE A C 1
ATOM 2389 O O . ILE A 1 303 ? -0.555 -8.965 -9.684 1.00 98.50 303 ILE A O 1
ATOM 2393 N N . LEU A 1 304 ? -0.252 -7.949 -7.704 1.00 98.69 304 LEU A N 1
ATOM 2394 C CA . LEU A 1 304 ? 0.633 -8.943 -7.115 1.00 98.69 304 LEU A CA 1
ATOM 2395 C C . LEU A 1 304 ? -0.165 -9.831 -6.164 1.00 98.69 304 LEU A C 1
ATOM 2397 O O . LEU A 1 304 ? -1.117 -9.352 -5.554 1.00 98.69 304 LEU A O 1
ATOM 2401 N N . LEU A 1 305 ? 0.248 -11.085 -6.015 1.00 98.62 305 LEU A N 1
ATOM 2402 C CA . LEU A 1 305 ? -0.213 -12.002 -4.976 1.00 98.62 305 LEU A CA 1
ATOM 2403 C C . LEU A 1 305 ? 1.020 -12.520 -4.229 1.00 98.62 305 LEU A C 1
ATOM 2405 O O . LEU A 1 305 ? 1.879 -13.180 -4.817 1.00 98.62 305 LEU A O 1
ATOM 2409 N N . ILE A 1 306 ? 1.136 -12.157 -2.955 1.00 98.81 306 ILE A N 1
ATOM 2410 C CA . ILE A 1 306 ? 2.335 -12.378 -2.137 1.00 98.81 306 ILE A CA 1
ATOM 2411 C C . ILE A 1 306 ? 1.968 -12.887 -0.744 1.00 98.81 306 ILE A C 1
ATOM 2413 O O . ILE A 1 306 ? 0.843 -12.700 -0.281 1.00 98.81 306 ILE A O 1
ATOM 2417 N N . ASP A 1 307 ? 2.923 -13.506 -0.059 1.00 98.69 307 ASP A N 1
ATOM 2418 C CA . ASP A 1 307 ? 2.784 -13.805 1.367 1.00 98.69 307 ASP A CA 1
ATOM 2419 C C . ASP A 1 307 ? 3.054 -12.577 2.264 1.00 98.69 307 ASP A C 1
ATOM 2421 O O . ASP A 1 307 ? 3.378 -11.480 1.799 1.00 98.69 307 ASP A O 1
ATOM 2425 N N . GLN A 1 308 ? 2.938 -12.775 3.578 1.00 98.38 308 GLN A N 1
ATOM 2426 C CA . GLN A 1 308 ? 3.171 -11.762 4.615 1.00 98.38 308 GLN A CA 1
ATOM 2427 C C . GLN A 1 308 ? 4.616 -11.217 4.664 1.00 98.38 308 GLN A C 1
ATOM 2429 O O . GLN A 1 308 ? 4.886 -10.176 5.275 1.00 98.38 308 GLN A O 1
ATOM 2434 N N . GLU A 1 309 ? 5.565 -11.889 4.014 1.00 98.19 309 GLU A N 1
ATOM 2435 C CA . GLU A 1 309 ? 6.972 -11.496 3.893 1.00 98.19 309 GLU A CA 1
ATOM 2436 C C . GLU A 1 309 ? 7.279 -10.886 2.518 1.00 98.19 309 GLU A C 1
ATOM 2438 O O . GLU A 1 309 ? 8.423 -10.529 2.237 1.00 98.19 309 GLU A O 1
ATOM 2443 N N . GLY A 1 310 ? 6.263 -10.732 1.669 1.00 98.31 310 GLY A N 1
ATOM 2444 C CA . GLY A 1 310 ? 6.381 -10.169 0.335 1.00 98.31 310 GLY A CA 1
ATOM 2445 C C . GLY A 1 310 ? 6.954 -11.132 -0.701 1.00 98.31 310 GLY A C 1
ATOM 2446 O O . GLY A 1 310 ? 7.423 -10.679 -1.746 1.00 98.31 310 GLY A O 1
ATOM 2447 N N . ARG A 1 311 ? 6.945 -12.443 -0.445 1.00 98.56 311 ARG A N 1
ATOM 2448 C CA . ARG A 1 311 ? 7.432 -13.481 -1.363 1.00 98.56 311 ARG A CA 1
ATOM 2449 C C . ARG A 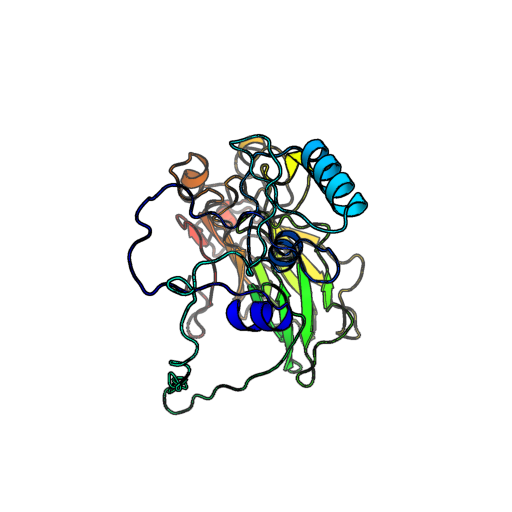1 311 ? 6.322 -13.950 -2.305 1.00 98.56 311 ARG A C 1
ATOM 2451 O O . ARG A 1 311 ? 5.147 -13.959 -1.949 1.00 98.56 311 ARG A O 1
ATOM 2458 N N . GLY A 1 312 ? 6.711 -14.339 -3.514 1.00 98.31 312 GLY A N 1
ATOM 2459 C CA . GLY A 1 312 ? 5.821 -14.900 -4.526 1.00 98.31 312 GLY A CA 1
ATOM 2460 C C . GLY A 1 312 ? 5.381 -16.323 -4.196 1.00 98.31 312 GLY A C 1
ATOM 2461 O O . GLY A 1 312 ? 6.105 -17.066 -3.529 1.00 98.31 312 GLY A O 1
ATOM 2462 N N . LEU A 1 313 ? 4.203 -16.709 -4.685 1.00 98.38 313 LEU A N 1
ATOM 2463 C CA . LEU A 1 313 ? 3.609 -18.016 -4.415 1.00 98.38 313 LEU A CA 1
ATOM 2464 C C . LEU A 1 313 ? 3.830 -18.982 -5.589 1.00 98.38 313 LEU A C 1
ATOM 2466 O O . LEU A 1 313 ? 3.712 -18.561 -6.741 1.00 98.38 313 LEU A O 1
ATOM 2470 N N . PRO A 1 314 ? 4.052 -20.288 -5.339 1.00 98.00 314 PRO A N 1
ATOM 2471 C CA . PRO A 1 314 ? 4.132 -21.297 -6.400 1.00 98.00 314 PRO A CA 1
ATOM 2472 C C . PRO A 1 314 ? 2.887 -21.404 -7.289 1.00 98.00 314 PRO A C 1
ATOM 2474 O O . PRO A 1 314 ? 2.965 -21.926 -8.396 1.00 98.00 314 PRO A O 1
ATOM 2477 N N . THR A 1 315 ? 1.739 -20.932 -6.802 1.00 96.44 315 THR A N 1
ATOM 2478 C CA . THR A 1 315 ? 0.460 -20.909 -7.522 1.00 96.44 315 THR A CA 1
ATOM 2479 C C . THR A 1 315 ? 0.307 -19.705 -8.452 1.00 96.44 315 THR A C 1
ATOM 2481 O O . THR A 1 315 ? -0.648 -19.662 -9.226 1.00 96.44 315 THR A O 1
ATOM 2484 N N . ASN A 1 316 ? 1.224 -18.731 -8.410 1.00 97.94 316 ASN A N 1
ATOM 2485 C CA . ASN A 1 316 ? 1.142 -17.548 -9.260 1.00 97.94 316 ASN A CA 1
ATOM 2486 C C . ASN A 1 316 ? 1.386 -17.897 -10.742 1.00 97.94 316 ASN A C 1
ATOM 2488 O O . ASN A 1 316 ? 2.280 -18.698 -11.036 1.00 97.94 316 ASN A O 1
ATOM 2492 N N . PRO A 1 317 ? 0.677 -17.257 -11.698 1.00 97.19 317 PRO A N 1
ATOM 2493 C CA . PRO A 1 317 ? 0.737 -17.623 -13.120 1.00 97.19 317 PRO A CA 1
ATOM 2494 C C . PRO A 1 317 ? 2.130 -17.566 -13.764 1.00 97.19 317 PRO A C 1
ATOM 2496 O O . PRO A 1 317 ? 2.378 -18.258 -14.750 1.00 97.19 317 PRO A O 1
ATOM 2499 N N . TRP A 1 318 ? 3.038 -16.749 -13.221 1.00 97.31 318 TRP A N 1
ATOM 2500 C CA . TRP A 1 318 ? 4.401 -16.563 -13.737 1.00 97.31 318 TRP A CA 1
ATOM 2501 C C . TRP A 1 318 ? 5.491 -16.947 -12.733 1.00 97.31 318 TRP A C 1
ATOM 2503 O O . TRP A 1 318 ? 6.607 -16.425 -12.789 1.00 97.31 318 TRP A O 1
ATOM 2513 N N . PHE A 1 319 ? 5.177 -17.862 -11.814 1.00 98.25 319 PHE A N 1
ATOM 2514 C CA . PHE A 1 319 ? 6.159 -18.420 -10.895 1.00 98.25 319 PHE A CA 1
ATOM 2515 C C . PHE A 1 319 ? 7.282 -19.151 -11.644 1.00 98.25 319 PHE A C 1
ATOM 2517 O O . PHE A 1 319 ? 7.030 -20.011 -12.485 1.00 98.25 319 PHE A O 1
ATOM 2524 N N . ASN A 1 320 ? 8.536 -18.822 -11.325 1.00 96.75 320 ASN A N 1
ATOM 2525 C CA . ASN A 1 320 ? 9.719 -19.369 -12.004 1.00 96.75 320 ASN A CA 1
ATOM 2526 C C . ASN A 1 320 ? 10.629 -20.217 -11.097 1.00 96.75 320 ASN A C 1
ATOM 2528 O O . ASN A 1 320 ? 11.745 -20.549 -11.491 1.00 96.75 320 ASN A O 1
ATOM 2532 N N . GLY A 1 321 ? 10.176 -20.562 -9.889 1.00 97.69 321 GLY A N 1
ATOM 2533 C CA . GLY A 1 321 ? 10.968 -21.297 -8.896 1.00 97.69 321 GLY A CA 1
ATOM 2534 C C . GLY A 1 321 ? 11.705 -20.406 -7.893 1.00 97.69 321 GLY A C 1
ATOM 2535 O O . GLY A 1 321 ? 12.042 -20.885 -6.813 1.00 97.69 321 GLY A O 1
ATOM 2536 N N . ASP A 1 322 ? 11.901 -19.119 -8.193 1.00 97.75 322 ASP A N 1
ATOM 2537 C CA . ASP A 1 322 ? 12.433 -18.138 -7.247 1.00 97.75 322 ASP A CA 1
ATOM 2538 C C . ASP A 1 322 ? 11.301 -17.287 -6.667 1.00 97.75 322 ASP A C 1
ATOM 2540 O O . ASP A 1 322 ? 10.704 -16.454 -7.353 1.00 97.75 322 ASP A O 1
ATOM 2544 N N . VAL A 1 323 ? 11.032 -17.464 -5.374 1.00 98.06 323 VAL A N 1
ATOM 2545 C CA . VAL A 1 323 ? 10.010 -16.710 -4.632 1.00 98.06 323 VAL A CA 1
ATOM 2546 C C . VAL A 1 323 ? 10.305 -15.206 -4.550 1.00 98.06 323 VAL A C 1
ATOM 2548 O O . VAL A 1 323 ? 9.400 -14.419 -4.274 1.00 98.06 323 VAL A O 1
ATOM 2551 N N . ASN A 1 324 ? 11.546 -14.778 -4.792 1.00 97.00 324 ASN A N 1
ATOM 2552 C CA . ASN A 1 324 ? 11.924 -13.367 -4.768 1.00 97.00 324 ASN A CA 1
ATOM 2553 C C . ASN A 1 324 ? 11.835 -12.693 -6.139 1.00 97.00 324 ASN A C 1
ATOM 2555 O O . ASN A 1 324 ? 11.828 -11.461 -6.185 1.00 97.00 324 ASN A O 1
ATOM 2559 N N . SER A 1 325 ? 11.716 -13.456 -7.229 1.00 96.69 325 SER A N 1
ATOM 2560 C CA . SER A 1 325 ? 11.565 -12.886 -8.566 1.00 96.69 325 SER A CA 1
ATOM 2561 C C . SER A 1 325 ? 10.280 -12.065 -8.666 1.00 96.69 325 SER A C 1
ATOM 2563 O O . SER A 1 325 ? 9.218 -12.463 -8.182 1.00 96.69 325 SER A O 1
ATOM 2565 N N . ARG A 1 326 ? 10.354 -10.921 -9.349 1.00 96.25 326 ARG A N 1
ATOM 2566 C CA . ARG A 1 326 ? 9.218 -10.020 -9.585 1.00 96.25 326 ARG A CA 1
ATOM 2567 C C . ARG A 1 326 ? 8.104 -10.750 -10.325 1.00 96.25 326 ARG A C 1
ATOM 2569 O O . ARG A 1 326 ? 6.942 -10.598 -9.966 1.00 96.25 326 ARG A O 1
ATOM 2576 N N . ASN A 1 327 ? 8.467 -11.616 -11.272 1.00 96.38 327 ASN A N 1
ATOM 2577 C CA . ASN A 1 327 ? 7.509 -12.432 -12.014 1.00 96.38 327 ASN A CA 1
ATOM 2578 C C . ASN A 1 327 ? 6.745 -13.401 -11.108 1.00 96.38 327 ASN A C 1
ATOM 2580 O O . ASN A 1 327 ? 5.526 -13.511 -11.217 1.00 96.38 327 ASN A O 1
ATOM 2584 N N . SER A 1 328 ? 7.444 -14.019 -10.156 1.00 98.12 328 SER A N 1
ATOM 2585 C CA . SER A 1 328 ? 6.853 -14.943 -9.187 1.00 98.12 328 SER A CA 1
ATOM 2586 C C . SER A 1 328 ? 5.856 -14.292 -8.240 1.00 98.12 328 SER A C 1
ATOM 2588 O O . SER A 1 328 ? 5.100 -15.007 -7.593 1.00 98.12 328 SER A O 1
ATOM 2590 N N . LYS A 1 329 ? 5.819 -12.959 -8.149 1.00 98.44 329 LYS A N 1
ATOM 2591 C CA . LYS A 1 329 ? 4.857 -12.207 -7.330 1.00 98.44 329 LYS A CA 1
ATOM 2592 C C . LYS A 1 329 ? 3.626 -11.753 -8.117 1.00 98.44 329 LYS A C 1
ATOM 2594 O O . LYS A 1 329 ? 2.671 -11.288 -7.508 1.00 98.44 329 LYS A O 1
ATOM 2599 N N . MET A 1 330 ? 3.630 -11.844 -9.449 1.00 97.62 330 MET A N 1
ATOM 2600 C CA . MET A 1 330 ? 2.548 -11.311 -10.281 1.00 97.62 330 MET A CA 1
ATOM 2601 C C . MET A 1 330 ? 1.342 -12.246 -10.313 1.00 97.62 330 MET A C 1
ATOM 2603 O O . MET A 1 330 ? 1.480 -13.439 -10.572 1.00 97.62 330 MET A O 1
ATOM 2607 N N . TYR A 1 331 ? 0.159 -11.662 -10.145 1.00 97.81 331 TYR A N 1
ATOM 2608 C CA . TYR A 1 331 ? -1.133 -12.309 -10.355 1.00 97.81 331 TYR A CA 1
ATOM 2609 C C . TYR A 1 331 ? -1.807 -11.821 -11.645 1.00 97.81 331 TYR A C 1
ATOM 2611 O O . TYR A 1 331 ? -2.308 -12.624 -12.426 1.00 97.81 331 TYR A O 1
ATOM 2619 N N . ALA A 1 332 ? -1.743 -10.515 -11.923 1.00 97.06 332 ALA A N 1
ATOM 2620 C CA . ALA A 1 332 ? -2.204 -9.924 -13.178 1.00 97.06 332 ALA A CA 1
ATOM 2621 C C . ALA A 1 332 ? -1.284 -8.778 -13.629 1.00 97.06 332 ALA A C 1
ATOM 2623 O O . ALA A 1 332 ? -0.585 -8.166 -12.817 1.00 97.06 332 ALA A O 1
ATOM 2624 N N . LEU A 1 333 ? -1.313 -8.462 -14.925 1.00 96.38 333 LEU A N 1
ATOM 2625 C CA . LEU A 1 333 ? -0.570 -7.354 -15.530 1.00 96.38 333 LEU A CA 1
ATOM 2626 C C . LEU A 1 333 ? -1.463 -6.462 -16.396 1.00 96.38 333 LEU A C 1
ATOM 2628 O O . LEU A 1 333 ? -2.562 -6.855 -16.778 1.00 96.38 333 LEU A O 1
ATOM 2632 N N . GLY A 1 334 ? -0.952 -5.278 -16.735 1.00 95.81 334 GLY A N 1
ATOM 2633 C CA . GLY A 1 334 ? -1.605 -4.346 -17.652 1.00 95.81 334 GLY A CA 1
ATOM 2634 C C . GLY A 1 334 ? -2.589 -3.388 -16.990 1.00 95.81 334 GLY A C 1
ATOM 2635 O O . GLY A 1 334 ? -3.411 -2.790 -17.681 1.00 95.81 334 GLY A O 1
ATOM 2636 N N . VAL A 1 335 ? -2.513 -3.223 -15.668 1.00 95.38 335 VAL A N 1
ATOM 2637 C CA . VAL A 1 335 ? -3.341 -2.243 -14.958 1.00 95.38 335 VAL A CA 1
ATOM 2638 C C . VAL A 1 335 ? -2.686 -0.860 -14.967 1.00 95.38 335 VAL A C 1
ATOM 2640 O O . VAL A 1 335 ? -1.465 -0.741 -14.901 1.00 95.38 335 VAL A O 1
ATOM 2643 N N . ARG A 1 336 ? -3.506 0.195 -15.054 1.00 94.38 336 ARG A N 1
ATOM 2644 C CA . ARG A 1 336 ? -3.051 1.597 -15.086 1.00 94.38 336 ARG A CA 1
ATOM 2645 C C . ARG A 1 336 ? -2.948 2.193 -13.684 1.00 94.38 336 ARG A C 1
ATOM 2647 O O . ARG A 1 336 ? -1.866 2.531 -13.232 1.00 94.38 336 ARG A O 1
ATOM 2654 N N . ASN A 1 337 ? -4.078 2.322 -12.988 1.00 93.94 337 ASN A N 1
ATOM 2655 C CA . ASN A 1 337 ? -4.146 2.927 -11.658 1.00 93.94 337 ASN A CA 1
ATOM 2656 C C . ASN A 1 337 ? -5.300 2.315 -10.853 1.00 93.94 337 ASN A C 1
ATOM 2658 O O . ASN A 1 337 ? -6.435 2.777 -10.945 1.00 93.94 337 ASN A O 1
ATOM 2662 N N . VAL A 1 338 ? -5.020 1.239 -10.123 1.00 94.69 338 VAL A N 1
ATOM 2663 C CA . VAL A 1 338 ? -6.017 0.519 -9.317 1.00 94.69 338 VAL A CA 1
ATOM 2664 C C . VAL A 1 338 ? -6.019 1.105 -7.910 1.00 94.69 338 VAL A C 1
ATOM 2666 O O . VAL A 1 338 ? -5.028 0.994 -7.193 1.00 94.69 338 VAL A O 1
ATOM 2669 N N . PHE A 1 339 ? -7.118 1.752 -7.522 1.00 90.94 339 PHE A N 1
ATOM 2670 C CA . PHE A 1 339 ? -7.205 2.476 -6.249 1.00 90.94 339 PHE A CA 1
ATOM 2671 C C . PHE A 1 339 ? -7.601 1.593 -5.064 1.00 90.94 339 PHE A C 1
ATOM 2673 O O . PHE A 1 339 ? -7.174 1.853 -3.940 1.00 90.94 339 PHE A O 1
ATOM 2680 N N . LYS A 1 340 ? -8.443 0.578 -5.287 1.00 95.00 340 LYS A N 1
ATOM 2681 C CA . LYS A 1 340 ? -8.933 -0.343 -4.254 1.00 95.00 340 LYS A CA 1
ATOM 2682 C C . LYS A 1 340 ? -9.000 -1.757 -4.813 1.00 95.00 340 LYS A C 1
ATOM 2684 O O . LYS A 1 340 ? -9.168 -1.950 -6.006 1.00 95.00 340 LYS A O 1
ATOM 2689 N N . LEU A 1 341 ? -8.868 -2.733 -3.925 1.00 95.75 341 LEU A N 1
ATOM 2690 C CA . LEU A 1 341 ? -9.036 -4.146 -4.229 1.00 95.75 341 LEU A CA 1
ATOM 2691 C C . LEU A 1 341 ? -10.003 -4.755 -3.221 1.00 95.75 341 LEU A C 1
ATOM 2693 O O . LEU A 1 341 ? -10.016 -4.368 -2.049 1.00 95.75 341 LEU A O 1
ATOM 2697 N N . LYS A 1 342 ? -10.778 -5.745 -3.658 1.00 95.19 342 LYS A N 1
ATOM 2698 C CA . LYS A 1 342 ? -11.587 -6.566 -2.761 1.00 95.19 342 LYS A CA 1
ATOM 2699 C C . LYS A 1 342 ? -11.559 -8.021 -3.199 1.00 95.19 342 LYS A C 1
ATOM 2701 O O . LYS A 1 342 ? -11.960 -8.336 -4.316 1.00 95.19 342 LYS A O 1
ATOM 2706 N N . VAL A 1 343 ? -11.107 -8.901 -2.310 1.00 96.38 343 VAL A N 1
ATOM 2707 C CA . VAL A 1 343 ? -11.185 -10.352 -2.521 1.00 96.38 343 VAL A CA 1
ATOM 2708 C C . VAL A 1 343 ? -12.648 -10.773 -2.654 1.00 96.38 343 VAL A C 1
ATOM 2710 O O . VAL A 1 343 ? -13.504 -10.300 -1.899 1.00 96.38 343 VAL A O 1
ATOM 2713 N N . ASN A 1 344 ? -12.938 -11.643 -3.620 1.00 95.44 344 ASN A N 1
ATOM 2714 C CA . ASN A 1 344 ? -14.248 -12.262 -3.736 1.00 95.44 344 ASN A CA 1
ATOM 2715 C C . ASN A 1 344 ? -14.441 -13.261 -2.576 1.00 95.44 344 ASN A C 1
ATOM 2717 O O . ASN A 1 344 ? -13.677 -14.221 -2.483 1.00 95.44 344 ASN A O 1
ATOM 2721 N N . PRO A 1 345 ? -15.450 -13.065 -1.706 1.00 92.44 345 PRO A N 1
ATOM 2722 C CA . PRO A 1 345 ? -15.641 -13.913 -0.530 1.00 92.44 345 PRO A CA 1
ATOM 2723 C C . PRO A 1 345 ? -16.018 -15.363 -0.868 1.00 92.44 345 PRO A C 1
ATOM 2725 O O . PRO A 1 345 ? -15.790 -16.245 -0.048 1.00 92.44 345 PRO A O 1
ATOM 2728 N N . ASP A 1 346 ? -16.570 -15.620 -2.057 1.00 95.31 346 ASP A N 1
ATOM 2729 C CA . ASP A 1 346 ? -16.977 -16.965 -2.482 1.00 95.31 346 ASP A CA 1
ATOM 2730 C C . ASP A 1 346 ? -15.848 -17.718 -3.206 1.00 95.31 346 ASP A C 1
ATOM 2732 O O . ASP A 1 346 ? -15.895 -18.939 -3.352 1.00 95.31 346 ASP A O 1
ATOM 2736 N N . ASN A 1 347 ? -14.841 -16.989 -3.694 1.00 95.38 347 ASN A N 1
ATOM 2737 C CA . ASN A 1 347 ? -13.665 -17.547 -4.350 1.00 95.38 347 ASN A CA 1
ATOM 2738 C C . ASN A 1 347 ? -12.488 -16.572 -4.238 1.00 95.38 347 ASN A C 1
ATOM 2740 O O . ASN A 1 347 ? -12.358 -15.653 -5.047 1.00 95.38 347 ASN A O 1
ATOM 2744 N N . GLU A 1 348 ? -11.606 -16.801 -3.270 1.00 94.38 348 GLU A N 1
ATOM 2745 C CA . GLU A 1 348 ? -10.499 -15.887 -2.975 1.00 94.38 348 GLU A CA 1
ATOM 2746 C C . GLU A 1 348 ? -9.381 -15.877 -4.031 1.00 94.38 348 GLU A C 1
ATOM 2748 O O . GLU A 1 348 ? -8.507 -15.003 -4.007 1.00 94.38 348 GLU A O 1
ATOM 2753 N N . ASP A 1 349 ? -9.430 -16.794 -5.002 1.00 92.50 349 ASP A N 1
ATOM 2754 C CA . ASP A 1 349 ? -8.587 -16.733 -6.196 1.00 92.50 349 ASP A CA 1
ATOM 2755 C C . ASP A 1 349 ? -9.082 -15.675 -7.194 1.00 92.50 349 ASP A C 1
ATOM 2757 O O . ASP A 1 349 ? -8.428 -15.464 -8.209 1.00 92.50 349 ASP A O 1
ATOM 2761 N N . HIS A 1 350 ? -10.209 -14.998 -6.935 1.00 93.31 350 HIS A N 1
ATOM 2762 C CA . HIS A 1 350 ? -10.693 -13.845 -7.695 1.00 93.31 350 HIS A CA 1
ATOM 2763 C C . HIS A 1 350 ? -10.660 -12.564 -6.848 1.00 93.31 350 HIS A C 1
ATOM 2765 O O . HIS A 1 350 ? -11.076 -12.539 -5.688 1.00 93.31 350 HIS A O 1
ATOM 2771 N N . VAL A 1 351 ? -10.239 -11.458 -7.463 1.00 94.56 351 VAL A N 1
ATOM 2772 C CA . VAL A 1 351 ? -10.198 -10.128 -6.842 1.00 94.56 351 VAL A CA 1
ATOM 2773 C C . VAL A 1 351 ? -10.882 -9.094 -7.741 1.00 94.56 351 VAL A C 1
ATOM 2775 O O . VAL A 1 351 ? -10.701 -9.097 -8.957 1.00 94.56 351 VAL A O 1
ATOM 2778 N N . TYR A 1 352 ? -11.682 -8.214 -7.140 1.00 94.81 352 TYR A N 1
ATOM 2779 C CA . TYR A 1 352 ? -12.269 -7.045 -7.794 1.00 94.81 352 TYR A CA 1
ATOM 2780 C C . TYR A 1 352 ? -11.318 -5.856 -7.652 1.00 94.81 352 TYR A C 1
ATOM 2782 O O . TYR A 1 352 ? -10.812 -5.621 -6.552 1.00 94.81 352 TYR A O 1
ATOM 2790 N N . ALA A 1 353 ? -11.086 -5.135 -8.748 1.00 87.06 353 ALA A N 1
ATOM 2791 C CA . ALA A 1 353 ? -10.121 -4.041 -8.865 1.00 87.06 353 ALA A CA 1
ATOM 2792 C C . ALA A 1 353 ? -10.756 -2.774 -9.440 1.00 87.06 353 ALA A C 1
ATOM 2794 O O . ALA A 1 353 ? -11.675 -2.922 -10.280 1.00 87.06 353 ALA A O 1
#